Protein AF-0000000085054705 (afdb_homodimer)

Sequence (188 aa):
MIPGGLKPSQPADAAAVTALNAVRHDPKLAHIPGNLEAITYTTQVVAGTNFFIKARTPNGYIHLRIHRALNGMDYSLHSIQEGKTLDDKITYFSMIPGGLKPSQPADAAAVTALNAVRHDPKLAHIPGNLEAITYTTQVVAGTNFFIKARTPNGYIHLRIHRALNGMDYSLHSIQEGKTLDDKITYFS

Organism: Heterostelium pallidum (strain ATCC 26659 / Pp 5 / PN500) (NCBI:txid670386)

Foldseek 3Di:
DQQPPWDDKDFDDPVNVVVCVVCVPPPVCVVPDDDDDGGIDTDGDFAFDWDWDWDADPVAIKTWTWTQGPVRPDIDTDDMGPDDHPPDDDDDDD/DPQPPWDDKDFDDPVNVVVCVVCVPPPVCVVPDDDDDGGIDTDGDFAFDWDWDWDADPVAIKTWTWTAGPVRPDIDTDDMGPDDHPPDDDDDDD

Radius of gyration: 17.7 Å; Cα contacts (8 Å, |Δi|>4): 400; chains: 2; bounding box: 31×47×35 Å

Structure (mmCIF, N/CA/C/O backbone):
data_AF-0000000085054705-model_v1
#
loop_
_entity.id
_entity.type
_entity.pdbx_description
1 polymer 'Cystatin A2'
#
loop_
_atom_site.group_PDB
_atom_site.id
_atom_site.type_symbol
_atom_site.label_atom_id
_atom_site.label_alt_id
_atom_site.label_comp_id
_atom_site.label_asym_id
_atom_site.label_entity_id
_atom_site.label_seq_id
_atom_site.pdbx_PDB_ins_code
_atom_site.Cartn_x
_atom_site.Cartn_y
_atom_site.Cartn_z
_atom_site.occupancy
_atom_site.B_iso_or_equiv
_atom_site.auth_seq_id
_atom_site.auth_comp_id
_atom_site.auth_asym_id
_atom_site.auth_atom_id
_atom_site.pdbx_PDB_model_num
ATOM 1 N N . MET A 1 1 ? -3.814 -3.119 16.547 1 28.05 1 MET A N 1
ATOM 2 C CA . MET A 1 1 ? -3.584 -4.344 15.781 1 28.05 1 MET A CA 1
ATOM 3 C C . MET A 1 1 ? -3.002 -4.023 14.414 1 28.05 1 MET A C 1
ATOM 5 O O . MET A 1 1 ? -3.473 -3.113 13.727 1 28.05 1 MET A O 1
ATOM 9 N N . ILE A 1 2 ? -1.889 -3.941 14.203 1 38.34 2 ILE A N 1
ATOM 10 C CA . ILE A 1 2 ? -1.286 -3.668 12.906 1 38.34 2 ILE A CA 1
ATOM 11 C C . ILE A 1 2 ? -2.029 -4.441 11.82 1 38.34 2 ILE A C 1
ATOM 13 O O . ILE A 1 2 ? -2.238 -5.652 11.945 1 38.34 2 ILE A O 1
ATOM 17 N N . PRO A 1 3 ? -3.07 -3.908 11.211 1 46.06 3 PRO A N 1
ATOM 18 C CA . PRO A 1 3 ? -3.887 -4.664 10.258 1 46.06 3 PRO A CA 1
ATOM 19 C C . PRO A 1 3 ? -3.176 -5.906 9.727 1 46.06 3 PRO A C 1
ATOM 21 O O . PRO A 1 3 ? -3.82 -6.805 9.18 1 46.06 3 PRO A O 1
ATOM 24 N N . GLY A 1 4 ? -1.926 -5.93 9.414 1 51.16 4 GLY A N 1
ATOM 25 C CA . GLY A 1 4 ? -1.429 -6.848 8.398 1 51.16 4 GLY A CA 1
ATOM 26 C C . GLY A 1 4 ? -1.461 -8.297 8.844 1 51.16 4 GLY A C 1
ATOM 27 O O . GLY A 1 4 ? -0.623 -9.102 8.422 1 51.16 4 GLY A O 1
ATOM 28 N N . GLY A 1 5 ? -2.162 -8.609 9.758 1 64.94 5 GLY A N 1
ATOM 29 C CA . GLY A 1 5 ? -1.909 -10.016 10.008 1 64.94 5 GLY A CA 1
ATOM 30 C C . GLY A 1 5 ? -2.242 -10.906 8.82 1 64.94 5 GLY A C 1
ATOM 31 O O . GLY A 1 5 ? -3.361 -10.867 8.305 1 64.94 5 GLY A O 1
ATOM 32 N N . LEU A 1 6 ? -1.236 -11.281 8.008 1 81.5 6 LEU A N 1
ATOM 33 C CA . LEU A 1 6 ? -1.437 -12.203 6.895 1 81.5 6 LEU A CA 1
ATOM 34 C C . LEU A 1 6 ? -1.762 -13.602 7.402 1 81.5 6 LEU A C 1
ATOM 36 O O . LEU A 1 6 ? -1.211 -14.039 8.414 1 81.5 6 LEU A O 1
ATOM 40 N N . LYS A 1 7 ? -2.85 -14.141 6.898 1 84.19 7 LYS A N 1
ATOM 41 C CA . LYS A 1 7 ? -3.115 -15.562 7.117 1 84.19 7 LYS A CA 1
ATOM 42 C C . LYS A 1 7 ? -1.984 -16.422 6.562 1 84.19 7 LYS A C 1
ATOM 44 O O . LYS A 1 7 ? -1.175 -15.953 5.762 1 84.19 7 LYS A O 1
ATOM 49 N N . PRO A 1 8 ? -1.943 -17.719 7.113 1 91.12 8 PRO A N 1
ATOM 50 C CA . PRO A 1 8 ? -0.954 -18.625 6.531 1 91.12 8 PRO A CA 1
ATOM 51 C C . PRO A 1 8 ? -1.128 -18.812 5.027 1 91.12 8 PRO A C 1
ATOM 53 O O . PRO A 1 8 ? -2.256 -18.812 4.527 1 91.12 8 PRO A O 1
ATOM 56 N N . SER A 1 9 ? 0.007 -19.078 4.414 1 96.88 9 SER A N 1
ATOM 57 C CA . SER A 1 9 ? -0.036 -19.25 2.967 1 96.88 9 SER A CA 1
ATOM 58 C C . SER A 1 9 ? -0.632 -20.609 2.598 1 96.88 9 SER A C 1
ATOM 60 O O . SER A 1 9 ? -0.566 -21.562 3.383 1 96.88 9 SER A O 1
ATOM 62 N N . GLN A 1 10 ? -1.183 -20.641 1.469 1 97.81 10 GLN A N 1
ATOM 63 C CA . GLN A 1 10 ? -1.721 -21.859 0.858 1 97.81 10 GLN A CA 1
ATOM 64 C C . GLN A 1 10 ? -1.234 -22 -0.581 1 97.81 10 GLN A C 1
ATOM 66 O O . GLN A 1 10 ? -0.727 -21.047 -1.175 1 97.81 10 GLN A O 1
ATOM 71 N N . PRO A 1 11 ? -1.362 -23.188 -1.113 1 98.44 11 PRO A N 1
ATOM 72 C CA . PRO A 1 11 ? -0.981 -23.359 -2.518 1 98.44 11 PRO A CA 1
ATOM 73 C C . PRO A 1 11 ? -1.758 -22.438 -3.453 1 98.44 11 PRO A C 1
ATOM 75 O O . PRO A 1 11 ? -2.949 -22.188 -3.24 1 98.44 11 PRO A O 1
ATOM 78 N N . ALA A 1 12 ? -1.073 -22 -4.477 1 98.5 12 ALA A N 1
ATOM 79 C CA . ALA A 1 12 ? -1.711 -21.094 -5.438 1 98.5 12 ALA A CA 1
ATOM 80 C C . ALA A 1 12 ? -2.918 -21.766 -6.094 1 98.5 12 ALA A C 1
ATOM 82 O O . ALA A 1 12 ? -2.869 -22.953 -6.438 1 98.5 12 ALA A O 1
ATOM 83 N N . ASP A 1 13 ? -3.963 -20.938 -6.188 1 98.44 13 ASP A N 1
ATOM 84 C CA . ASP A 1 13 ? -5.16 -21.359 -6.91 1 98.44 13 ASP A CA 1
ATOM 85 C C . ASP A 1 13 ? -5.422 -20.469 -8.117 1 98.44 13 ASP A C 1
ATOM 87 O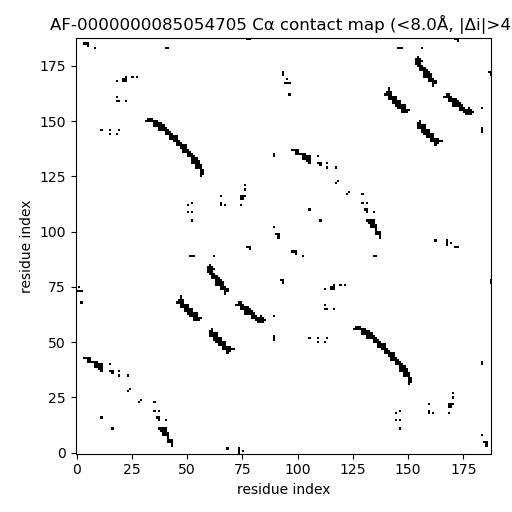 O . ASP A 1 13 ? -4.566 -19.656 -8.492 1 98.44 13 ASP A O 1
ATOM 91 N N . ALA A 1 14 ? -6.57 -20.609 -8.727 1 98.06 14 ALA A N 1
ATOM 92 C CA . ALA A 1 14 ? -6.891 -19.859 -9.945 1 98.06 14 ALA A CA 1
ATOM 93 C C . ALA A 1 14 ? -6.883 -18.359 -9.68 1 98.06 14 ALA A C 1
ATOM 95 O O . ALA A 1 14 ? -6.508 -17.562 -10.547 1 98.06 14 ALA A O 1
ATOM 96 N N . ALA A 1 15 ? -7.27 -17.969 -8.508 1 97.19 15 ALA A N 1
ATOM 97 C CA . ALA A 1 15 ? -7.312 -16.547 -8.164 1 97.19 15 ALA A CA 1
ATOM 98 C C . ALA A 1 15 ? -5.906 -15.961 -8.102 1 97.19 15 ALA A C 1
ATOM 100 O O . ALA A 1 15 ? -5.656 -14.883 -8.641 1 97.19 15 ALA A O 1
ATOM 101 N N . ALA A 1 16 ? -5.016 -16.656 -7.449 1 98.06 16 ALA A N 1
ATOM 102 C CA . ALA A 1 16 ? -3.627 -16.219 -7.363 1 98.06 16 ALA A CA 1
ATOM 103 C C . ALA A 1 16 ? -2.984 -16.156 -8.75 1 98.06 16 ALA A C 1
ATOM 105 O O . ALA A 1 16 ? -2.244 -15.211 -9.055 1 98.06 16 ALA A O 1
ATOM 106 N N . VAL A 1 17 ? -3.291 -17.125 -9.508 1 98.25 17 VAL A N 1
ATOM 107 C CA . VAL A 1 17 ? -2.736 -17.172 -10.859 1 98.25 17 VAL A CA 1
ATOM 108 C C . VAL A 1 17 ? -3.273 -16.016 -11.688 1 98.25 17 VAL A C 1
ATOM 110 O O . VAL A 1 17 ? -2.521 -15.359 -12.414 1 98.25 17 VAL A O 1
ATOM 113 N N . THR A 1 18 ? -4.559 -15.75 -11.578 1 98.06 18 THR A N 1
ATOM 114 C CA . THR A 1 18 ? -5.164 -14.625 -12.273 1 98.06 18 THR A CA 1
ATOM 115 C C . THR A 1 18 ? -4.52 -13.312 -11.844 1 98.06 18 THR A C 1
ATOM 117 O O . THR A 1 18 ? -4.211 -12.461 -12.68 1 98.06 18 THR A O 1
ATOM 120 N N . ALA A 1 19 ? -4.293 -13.148 -10.539 1 98.19 19 ALA A N 1
ATOM 121 C CA . ALA A 1 19 ? -3.672 -11.938 -10.016 1 98.19 19 ALA A CA 1
ATOM 122 C C . ALA A 1 19 ? -2.26 -11.766 -10.57 1 98.19 19 ALA A C 1
ATOM 124 O O . ALA A 1 19 ? -1.892 -10.672 -11.023 1 98.19 19 ALA A O 1
ATOM 125 N N . LEU A 1 20 ? -1.507 -12.797 -10.539 1 98.25 20 LEU A N 1
ATOM 126 C CA . LEU A 1 20 ? -0.144 -12.75 -11.062 1 98.25 20 LEU A CA 1
ATOM 127 C C . LEU A 1 20 ? -0.137 -12.391 -12.539 1 98.25 20 LEU A C 1
ATOM 129 O O . LEU A 1 20 ? 0.627 -11.523 -12.969 1 98.25 20 LEU A O 1
ATOM 133 N N . ASN A 1 21 ? -1.047 -13 -13.297 1 97.31 21 ASN A N 1
ATOM 134 C CA . ASN A 1 21 ? -1.099 -12.758 -14.734 1 97.31 21 ASN A CA 1
ATOM 135 C C . ASN A 1 21 ? -1.527 -11.32 -15.047 1 97.31 21 ASN A C 1
ATOM 137 O O . ASN A 1 21 ? -1.078 -10.734 -16.031 1 97.31 21 ASN A O 1
ATOM 141 N N . ALA A 1 22 ? -2.336 -10.781 -14.219 1 97.12 22 ALA A N 1
ATOM 142 C CA . ALA A 1 22 ? -2.854 -9.43 -14.43 1 97.12 22 ALA A CA 1
ATOM 143 C C . ALA A 1 22 ? -1.732 -8.398 -14.383 1 97.12 22 ALA A C 1
ATOM 145 O O . ALA A 1 22 ? -1.84 -7.324 -14.977 1 97.12 22 ALA A O 1
ATOM 146 N N . VAL A 1 23 ? -0.613 -8.734 -13.727 1 96.94 23 VAL A N 1
ATOM 147 C CA . VAL A 1 23 ? 0.425 -7.727 -13.547 1 96.94 23 VAL A CA 1
ATOM 148 C C . VAL A 1 23 ? 1.687 -8.141 -14.297 1 96.94 23 VAL A C 1
ATOM 150 O O . VAL A 1 23 ? 2.74 -7.516 -14.148 1 96.94 23 VAL A O 1
ATOM 153 N N . ARG A 1 24 ? 1.633 -9.18 -15.086 1 95.06 24 ARG A N 1
ATOM 154 C CA . ARG A 1 24 ? 2.818 -9.789 -15.68 1 95.06 24 ARG A CA 1
ATOM 155 C C . ARG A 1 24 ? 3.568 -8.797 -16.547 1 95.06 24 ARG A C 1
ATOM 157 O O . ARG A 1 24 ? 4.785 -8.906 -16.734 1 95.06 24 ARG A O 1
ATOM 164 N N . HIS A 1 25 ? 2.828 -7.77 -17.031 1 94.94 25 HIS A N 1
ATOM 165 C CA . HIS A 1 25 ? 3.457 -6.809 -17.922 1 94.94 25 HIS A CA 1
ATOM 166 C C . HIS A 1 25 ? 3.807 -5.52 -17.188 1 94.94 25 HIS A C 1
ATOM 168 O O . HIS A 1 25 ? 4.18 -4.523 -17.828 1 94.94 25 HIS A O 1
ATOM 174 N N . ASP A 1 26 ? 3.66 -5.516 -15.93 1 94.69 26 ASP A N 1
ATOM 175 C CA . ASP A 1 26 ? 4.047 -4.34 -15.148 1 94.69 26 ASP A CA 1
ATOM 176 C C . ASP A 1 26 ? 5.52 -4 -15.359 1 94.69 26 ASP A C 1
ATOM 178 O O . ASP A 1 26 ? 6.379 -4.879 -15.297 1 94.69 26 ASP A O 1
ATOM 182 N N . PRO A 1 27 ? 5.75 -2.734 -15.594 1 94 27 PRO A N 1
ATOM 183 C CA . PRO A 1 27 ? 7.141 -2.336 -15.828 1 94 27 PRO A CA 1
ATOM 184 C C . PRO A 1 27 ? 8.07 -2.732 -14.68 1 94 27 PRO A C 1
ATOM 186 O O . PRO A 1 27 ? 9.266 -2.949 -14.891 1 94 27 PRO A O 1
ATOM 189 N N . LYS A 1 28 ? 7.641 -2.945 -13.484 1 92.19 28 LYS A N 1
ATOM 190 C CA . LYS A 1 28 ? 8.453 -3.334 -12.328 1 92.19 28 LYS A CA 1
ATOM 191 C C . LYS A 1 28 ? 8.992 -4.75 -12.492 1 92.19 28 LYS A C 1
ATOM 193 O O . LYS A 1 28 ? 9.969 -5.129 -11.844 1 92.19 28 LYS A O 1
ATOM 198 N N . LEU A 1 29 ? 8.359 -5.48 -13.344 1 95 29 LEU A N 1
ATOM 199 C CA . LEU A 1 29 ? 8.742 -6.875 -13.539 1 95 29 LEU A CA 1
ATOM 200 C C . LEU A 1 29 ? 9.602 -7.035 -14.789 1 95 29 LEU A C 1
ATOM 202 O O . LEU A 1 29 ? 10.07 -8.133 -15.086 1 95 29 LEU A O 1
ATOM 206 N N . ALA A 1 30 ? 9.852 -5.965 -15.477 1 92.75 30 ALA A N 1
ATOM 207 C CA . ALA A 1 30 ? 10.484 -6.012 -16.797 1 92.75 30 ALA A CA 1
ATOM 208 C C . ALA A 1 30 ? 11.875 -6.637 -16.719 1 92.75 30 ALA A C 1
ATOM 210 O O . ALA A 1 30 ? 12.336 -7.27 -17.672 1 92.75 30 ALA A O 1
ATOM 211 N N . HIS A 1 31 ? 12.461 -6.508 -15.594 1 93.81 31 HIS A N 1
ATOM 212 C CA . HIS A 1 31 ? 13.836 -6.977 -15.484 1 93.81 31 HIS A CA 1
ATOM 213 C C . HIS A 1 31 ? 13.891 -8.422 -15 1 93.81 31 HIS A C 1
ATOM 215 O O . HIS A 1 31 ? 14.953 -9.039 -15 1 93.81 31 HIS A O 1
ATOM 221 N N . ILE A 1 32 ? 12.844 -9.016 -14.578 1 92.5 32 ILE A N 1
ATOM 222 C CA . ILE A 1 32 ? 12.781 -10.414 -14.164 1 92.5 32 ILE A CA 1
ATOM 223 C C . ILE A 1 32 ? 12.539 -11.297 -15.391 1 92.5 32 ILE A C 1
ATOM 225 O O . ILE A 1 32 ? 11.484 -11.211 -16.031 1 92.5 32 ILE A O 1
ATOM 229 N N . PRO A 1 33 ? 13.523 -12.062 -15.648 1 86.94 33 PRO A N 1
ATOM 230 C CA . PRO A 1 33 ? 13.422 -12.859 -16.875 1 86.94 33 PRO A CA 1
ATOM 231 C C . PRO A 1 33 ? 12.422 -14.008 -16.75 1 86.94 33 PRO A C 1
ATOM 233 O O . PRO A 1 33 ? 12.211 -14.523 -15.648 1 86.94 33 PRO A O 1
ATOM 236 N N . GLY A 1 34 ? 11.953 -14.414 -17.969 1 85.31 34 GLY A N 1
ATOM 237 C CA . GLY A 1 34 ? 11.148 -15.625 -18.047 1 85.31 34 GLY A CA 1
ATOM 238 C C . GLY A 1 34 ? 9.75 -15.445 -17.5 1 85.31 34 GLY A C 1
ATOM 239 O O . GLY A 1 34 ? 9.32 -14.328 -17.219 1 85.31 34 GLY A O 1
ATOM 240 N N . ASN A 1 35 ? 9.086 -16.609 -17.391 1 90.88 35 ASN A N 1
ATOM 241 C CA . ASN A 1 35 ? 7.715 -16.641 -16.891 1 90.88 35 ASN A CA 1
ATOM 242 C C . ASN A 1 35 ? 7.672 -16.859 -15.391 1 90.88 35 ASN A C 1
ATOM 244 O O . ASN A 1 35 ? 8.461 -17.641 -14.852 1 90.88 35 ASN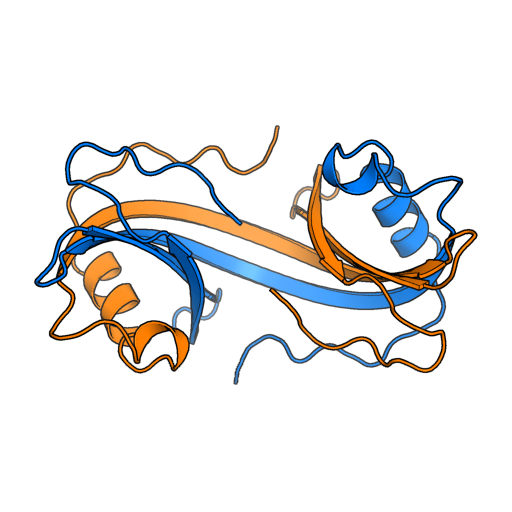 A O 1
ATOM 248 N N . LEU A 1 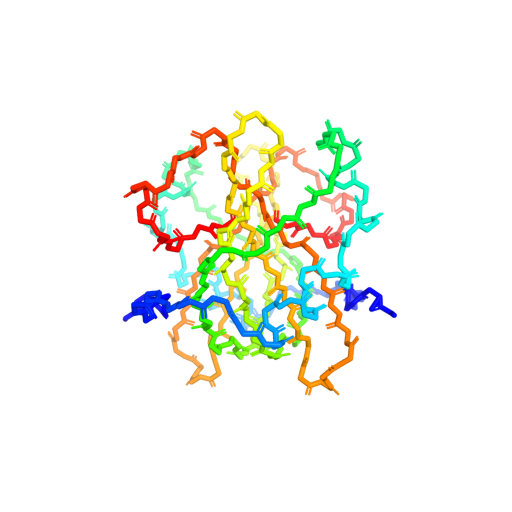36 ? 6.816 -16.188 -14.773 1 97.25 36 LEU A N 1
ATOM 249 C CA . LEU A 1 36 ? 6.574 -16.359 -13.344 1 97.25 36 LEU A CA 1
ATOM 250 C C . LEU A 1 36 ? 5.5 -17.406 -13.094 1 97.25 36 LEU A C 1
ATOM 252 O O . LEU A 1 36 ? 4.508 -17.484 -13.82 1 97.25 36 LEU A O 1
ATOM 256 N N . GLU A 1 37 ? 5.773 -18.219 -12.117 1 98.19 37 GLU A N 1
ATOM 257 C CA . GLU A 1 37 ? 4.801 -19.219 -11.688 1 98.19 37 GLU A CA 1
ATOM 258 C C . GLU A 1 37 ? 4.387 -19 -10.242 1 98.19 37 GLU A C 1
ATOM 260 O O . GLU A 1 37 ? 5.234 -18.984 -9.344 1 98.19 37 GLU A O 1
ATOM 265 N N . ALA A 1 38 ? 3.131 -18.891 -10 1 98.62 38 ALA A N 1
ATOM 266 C CA . ALA A 1 38 ? 2.627 -18.75 -8.641 1 98.62 38 ALA A CA 1
ATOM 267 C C . ALA A 1 38 ? 2.752 -20.062 -7.871 1 98.62 38 ALA A C 1
ATOM 269 O O . ALA A 1 38 ? 2.27 -21.109 -8.328 1 98.62 38 ALA A O 1
ATOM 270 N N . ILE A 1 39 ? 3.357 -20.031 -6.695 1 98.75 39 ILE A N 1
ATOM 271 C CA . ILE A 1 39 ? 3.594 -21.25 -5.922 1 98.75 39 ILE A CA 1
ATOM 272 C C . ILE A 1 39 ? 2.674 -21.266 -4.703 1 98.75 39 ILE A C 1
ATOM 274 O O . ILE A 1 39 ? 1.886 -22.203 -4.527 1 98.75 39 ILE A O 1
ATOM 278 N N . THR A 1 40 ? 2.766 -20.297 -3.814 1 98.75 40 THR A N 1
ATOM 279 C CA . THR A 1 40 ? 1.901 -20.109 -2.654 1 98.75 40 THR A CA 1
ATOM 280 C C . THR A 1 40 ? 1.441 -18.656 -2.549 1 98.75 40 THR A C 1
ATOM 282 O O . THR A 1 40 ? 1.979 -17.781 -3.227 1 98.75 40 THR A O 1
ATOM 285 N N . TYR A 1 41 ? 0.396 -18.5 -1.8 1 98.56 41 TYR A N 1
ATOM 286 C CA . TYR A 1 41 ? -0.08 -17.125 -1.621 1 98.56 41 TYR A CA 1
ATOM 287 C C . TYR A 1 41 ? -0.928 -17 -0.361 1 98.56 41 TYR A C 1
ATOM 289 O O . TYR A 1 41 ? -1.333 -18.016 0.223 1 98.56 41 TYR A O 1
ATOM 297 N N . THR A 1 42 ? -1.139 -15.836 0.061 1 97.5 42 THR A N 1
ATOM 298 C CA . THR A 1 42 ? -2.133 -15.438 1.052 1 97.5 42 THR A CA 1
ATOM 299 C C . THR A 1 42 ? -2.746 -14.086 0.694 1 97.5 42 THR A C 1
ATOM 301 O O . THR A 1 42 ? -2.25 -13.391 -0.193 1 97.5 42 THR A O 1
ATOM 304 N N . THR A 1 43 ? -3.887 -13.812 1.231 1 95.56 43 THR A N 1
ATOM 305 C CA . THR A 1 43 ? -4.559 -12.562 0.91 1 95.56 43 THR A CA 1
ATOM 306 C C . THR A 1 43 ? -4.844 -11.758 2.178 1 95.56 43 THR A C 1
ATOM 308 O O . THR A 1 43 ? -4.863 -12.312 3.277 1 95.56 43 THR A O 1
ATOM 311 N N . GLN A 1 44 ? -4.969 -10.492 1.996 1 91.88 44 GLN A N 1
ATOM 312 C CA . GLN A 1 44 ? -5.398 -9.57 3.047 1 91.88 44 GLN A CA 1
ATOM 313 C C . GLN A 1 44 ? -6.402 -8.555 2.512 1 91.88 44 GLN A C 1
ATOM 315 O O . GLN A 1 44 ? -6.133 -7.863 1.53 1 91.88 44 GLN A O 1
ATOM 320 N N . VAL A 1 45 ? -7.559 -8.578 3.223 1 90.06 45 VAL A N 1
ATOM 321 C CA . VAL A 1 45 ? -8.539 -7.543 2.893 1 90.06 45 VAL A CA 1
ATOM 322 C C . VAL A 1 45 ? -8.039 -6.184 3.369 1 90.06 45 VAL A C 1
ATOM 324 O O . VAL A 1 45 ? -7.637 -6.031 4.523 1 90.06 45 VAL A O 1
ATOM 327 N N . VAL A 1 46 ? -7.918 -5.301 2.334 1 87.94 46 VAL A N 1
ATOM 328 C CA . VAL A 1 46 ? -7.527 -3.936 2.67 1 87.94 46 VAL A CA 1
ATOM 329 C C . VAL A 1 46 ? -8.68 -2.98 2.371 1 87.94 46 VAL A C 1
ATOM 331 O O . VAL A 1 46 ? -9.25 -3.008 1.278 1 87.94 46 VAL A O 1
ATOM 334 N N . ALA A 1 47 ? -9.133 -2.232 3.359 1 91.12 47 ALA A N 1
ATOM 335 C CA . ALA A 1 47 ? -10.188 -1.232 3.219 1 91.12 47 ALA A CA 1
ATOM 336 C C . ALA A 1 47 ? -9.93 -0.029 4.121 1 91.12 47 ALA A C 1
ATOM 338 O O . ALA A 1 47 ? -9.578 -0.188 5.289 1 91.12 47 ALA A O 1
ATOM 339 N N . GLY A 1 48 ? -10.078 1.184 3.518 1 93.69 48 GLY A N 1
ATOM 340 C CA . GLY A 1 48 ? -9.859 2.406 4.273 1 93.69 48 GLY A CA 1
ATOM 341 C C . GLY A 1 48 ? -9.562 3.607 3.395 1 93.69 48 GLY A C 1
ATOM 342 O O . GLY A 1 48 ? -10.148 3.748 2.314 1 93.69 48 GLY A O 1
ATOM 343 N N . THR A 1 49 ? -8.812 4.516 3.953 1 93.69 49 THR A N 1
ATOM 344 C CA . THR A 1 49 ? -8.477 5.754 3.262 1 93.69 49 THR A CA 1
ATOM 345 C C . THR A 1 49 ? -6.996 6.082 3.424 1 93.69 49 THR A C 1
ATOM 347 O O . THR A 1 49 ? -6.457 6.023 4.531 1 93.69 49 THR A O 1
ATOM 350 N N . ASN A 1 50 ? -6.375 6.348 2.279 1 94.69 50 ASN A N 1
ATOM 351 C CA . ASN A 1 50 ? -5.031 6.914 2.322 1 94.69 50 ASN A CA 1
ATOM 352 C C . ASN A 1 50 ? -5.066 8.438 2.432 1 94.69 50 ASN A C 1
ATOM 354 O O . ASN A 1 50 ? -5.781 9.102 1.683 1 94.69 50 ASN A O 1
ATOM 358 N N . PHE A 1 51 ? -4.316 8.969 3.357 1 96.69 51 PHE A N 1
ATOM 359 C CA . PHE A 1 51 ? -4.004 10.391 3.434 1 96.69 51 PHE A CA 1
ATOM 360 C C . PHE A 1 51 ? -2.621 10.672 2.857 1 96.69 51 PHE A C 1
ATOM 362 O O . PHE A 1 51 ? -1.621 10.133 3.336 1 96.69 51 PHE A O 1
ATOM 369 N N . PHE A 1 52 ? -2.613 11.461 1.851 1 97.75 52 PHE A N 1
ATOM 370 C CA . PHE A 1 52 ? -1.357 12.031 1.378 1 97.75 52 PHE A CA 1
ATOM 371 C C . PHE A 1 52 ? -1.169 13.445 1.917 1 97.75 52 PHE A C 1
ATOM 373 O O . PHE A 1 52 ? -1.873 14.367 1.507 1 97.75 52 PHE A O 1
ATOM 380 N N . ILE A 1 53 ? -0.179 13.547 2.758 1 98.5 53 ILE A N 1
ATOM 381 C CA . ILE A 1 53 ? -0.029 14.797 3.492 1 98.5 53 ILE A CA 1
ATOM 382 C C . ILE A 1 53 ? 1.328 15.422 3.174 1 98.5 53 ILE A C 1
ATOM 384 O O . ILE A 1 53 ? 2.355 14.742 3.215 1 98.5 53 ILE A O 1
ATOM 388 N N . LYS A 1 54 ? 1.276 16.641 2.797 1 98.69 54 LYS A N 1
ATOM 389 C CA . LYS A 1 54 ? 2.492 17.438 2.846 1 98.69 54 LYS A CA 1
ATOM 390 C C . LYS A 1 54 ? 2.711 18.031 4.238 1 98.69 54 LYS A C 1
ATOM 392 O O . LYS A 1 54 ? 1.884 18.797 4.734 1 98.69 54 LYS A O 1
ATOM 397 N N . ALA A 1 55 ? 3.785 17.641 4.82 1 98.69 55 ALA A N 1
ATOM 398 C CA . ALA A 1 55 ? 4.109 18.109 6.164 1 98.69 55 ALA A CA 1
ATOM 399 C C . ALA A 1 55 ? 5.379 18.953 6.156 1 98.69 55 ALA A C 1
ATOM 401 O O . ALA A 1 55 ? 6.324 18.656 5.422 1 98.69 55 ALA A O 1
ATOM 402 N N . ARG A 1 56 ? 5.418 19.891 6.988 1 98.06 56 ARG A N 1
ATOM 403 C CA . ARG A 1 56 ? 6.59 20.75 7.172 1 98.06 56 ARG A CA 1
ATOM 404 C C . ARG A 1 56 ? 7.492 20.203 8.273 1 98.06 56 ARG A C 1
ATOM 406 O O . ARG A 1 56 ? 7.012 19.781 9.328 1 98.06 56 ARG A O 1
ATOM 413 N N . THR A 1 57 ? 8.781 20.156 8.008 1 96.5 57 THR A N 1
ATOM 414 C CA . THR A 1 57 ? 9.82 19.859 8.984 1 96.5 57 THR A CA 1
ATOM 415 C C . THR A 1 57 ? 10.703 21.078 9.219 1 96.5 57 THR A C 1
ATOM 417 O O . THR A 1 57 ? 10.602 22.078 8.5 1 96.5 57 THR A O 1
ATOM 420 N N . PRO A 1 58 ? 11.516 21.031 10.281 1 93.75 58 PRO A N 1
ATOM 421 C CA . PRO A 1 58 ? 12.477 22.125 10.461 1 93.75 58 PRO A CA 1
ATOM 422 C C . PRO A 1 58 ? 13.367 22.344 9.25 1 93.75 58 PRO A C 1
ATOM 424 O O . PRO A 1 58 ? 13.82 23.453 9 1 93.75 58 PRO A O 1
ATOM 427 N N . ASN A 1 59 ? 13.555 21.344 8.391 1 92.56 59 ASN A N 1
ATOM 428 C CA . ASN A 1 59 ? 14.516 21.422 7.285 1 92.56 59 ASN A CA 1
ATOM 429 C C . ASN A 1 59 ? 13.805 21.422 5.934 1 92.56 59 ASN A C 1
ATOM 431 O O . ASN A 1 59 ? 14.453 21.312 4.891 1 92.56 59 ASN A O 1
ATOM 435 N N . GLY A 1 60 ? 12.578 21.547 5.941 1 96.31 60 GLY A N 1
ATOM 436 C CA . GLY A 1 60 ? 11.875 21.531 4.668 1 96.31 60 GLY A CA 1
ATOM 437 C C . GLY A 1 60 ? 10.523 20.859 4.746 1 96.31 60 GLY A C 1
ATOM 438 O O . GLY A 1 60 ? 9.734 21.125 5.652 1 96.31 60 GLY A O 1
ATOM 439 N N . TYR A 1 61 ? 10.203 20.078 3.611 1 98 61 TYR A N 1
ATOM 440 C CA . TYR A 1 61 ? 8.906 19.422 3.518 1 98 61 TYR A CA 1
ATOM 441 C C . TYR A 1 61 ? 9.062 17.938 3.186 1 98 61 TYR A C 1
ATOM 443 O O . TYR A 1 61 ? 10.023 17.547 2.529 1 98 61 TYR A O 1
ATOM 451 N N . ILE A 1 62 ? 8.102 17.172 3.633 1 98.19 62 ILE A N 1
ATOM 452 C CA . ILE A 1 62 ? 8.008 15.75 3.299 1 98.19 62 ILE A CA 1
ATOM 453 C C . ILE A 1 62 ? 6.57 15.406 2.904 1 98.19 62 ILE A C 1
ATOM 455 O O . ILE A 1 62 ? 5.633 16.125 3.262 1 98.19 62 ILE A O 1
ATOM 459 N N . HIS A 1 63 ? 6.402 14.391 2.084 1 98.5 63 HIS A N 1
ATOM 460 C CA . HIS A 1 63 ? 5.09 13.805 1.827 1 98.5 63 HIS A CA 1
ATOM 461 C C . HIS A 1 63 ? 4.93 12.469 2.553 1 98.5 63 HIS A C 1
ATOM 463 O O . HIS A 1 63 ? 5.82 11.617 2.496 1 98.5 63 HIS A O 1
ATOM 469 N N . LEU A 1 64 ? 3.777 12.375 3.225 1 98.06 64 LEU A N 1
ATOM 470 C CA . LEU A 1 64 ? 3.449 11.156 3.953 1 98.06 64 LEU A CA 1
ATOM 471 C C . LEU A 1 64 ? 2.232 10.469 3.342 1 98.06 64 LEU A C 1
ATOM 473 O O . LEU A 1 64 ? 1.266 11.133 2.959 1 98.06 64 LEU A O 1
ATOM 477 N N . ARG A 1 65 ? 2.318 9.18 3.258 1 96.19 65 ARG A N 1
ATOM 478 C CA . ARG A 1 65 ? 1.136 8.375 2.971 1 96.19 65 ARG A CA 1
ATOM 479 C C . ARG A 1 65 ? 0.701 7.586 4.203 1 96.19 65 ARG A C 1
ATOM 481 O O . ARG A 1 65 ? 1.4 6.668 4.637 1 96.19 65 ARG A O 1
ATOM 488 N N . ILE A 1 66 ? -0.436 7.965 4.719 1 96.75 66 ILE A N 1
ATOM 489 C CA . ILE A 1 66 ? -0.977 7.387 5.945 1 96.75 66 ILE A CA 1
ATOM 490 C C . ILE A 1 66 ? -2.283 6.656 5.637 1 96.75 66 ILE A C 1
ATOM 492 O O . ILE A 1 66 ? -3.191 7.227 5.027 1 96.75 66 ILE A O 1
ATOM 496 N N . HIS A 1 67 ? -2.338 5.395 6.039 1 94.94 67 HIS A N 1
ATOM 497 C CA . HIS A 1 67 ? -3.549 4.605 5.84 1 94.94 67 HIS A CA 1
ATOM 498 C C . HIS A 1 67 ? -4.41 4.594 7.098 1 94.94 67 HIS A C 1
ATOM 500 O O . HIS A 1 67 ? -3.92 4.289 8.188 1 94.94 67 HIS A O 1
ATOM 506 N N . ARG A 1 68 ? -5.625 4.988 6.934 1 95.56 68 ARG A N 1
ATOM 507 C CA . ARG A 1 68 ? -6.637 4.797 7.965 1 95.56 68 ARG A CA 1
ATOM 508 C C . ARG A 1 68 ? -7.566 3.637 7.613 1 95.56 68 ARG A C 1
ATOM 510 O O . ARG A 1 68 ? -8.258 3.676 6.594 1 95.56 68 ARG A O 1
ATOM 517 N N . ALA A 1 69 ? -7.582 2.615 8.438 1 92.56 69 ALA A N 1
ATOM 518 C CA . ALA A 1 69 ? -8.422 1.45 8.18 1 92.56 69 ALA A CA 1
ATOM 519 C C . ALA A 1 69 ? -9.906 1.824 8.219 1 92.56 69 ALA A C 1
ATOM 521 O O . ALA A 1 69 ? -10.266 2.896 8.711 1 92.56 69 ALA A O 1
ATOM 522 N N . LEU A 1 70 ? -10.719 1.019 7.703 1 89.56 70 LEU A N 1
ATOM 523 C CA . LEU A 1 70 ? -12.148 1.241 7.578 1 89.56 70 LEU A CA 1
ATOM 524 C C . LEU A 1 70 ? -12.789 1.463 8.945 1 89.56 70 LEU A C 1
ATOM 526 O O . LEU A 1 70 ? -13.766 2.213 9.062 1 89.56 70 LEU A O 1
ATOM 530 N N . ASN A 1 71 ? -12.242 0.835 9.961 1 88.88 71 ASN A N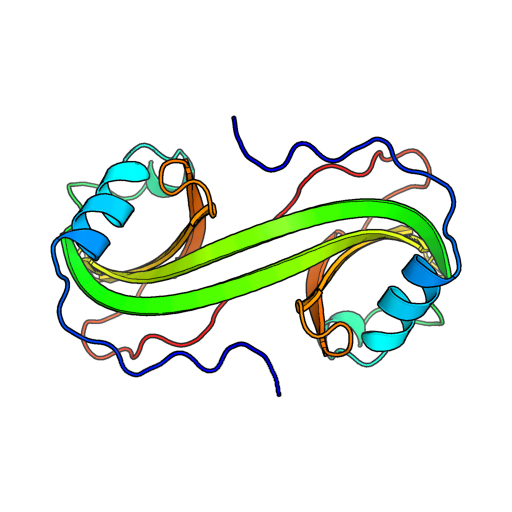 1
ATOM 531 C CA . ASN A 1 71 ? -12.805 0.998 11.297 1 88.88 71 ASN A CA 1
ATOM 532 C C . ASN A 1 71 ? -12.633 2.426 11.805 1 88.88 71 ASN A C 1
ATOM 534 O O . ASN A 1 71 ? -13.211 2.801 12.828 1 88.88 71 ASN A O 1
ATOM 538 N N . GLY A 1 72 ? -11.766 3.225 11.227 1 89.06 72 GLY A N 1
ATOM 539 C CA . GLY A 1 72 ? -11.625 4.648 11.492 1 89.06 72 GLY A CA 1
ATOM 540 C C . GLY A 1 72 ? -10.633 4.957 12.594 1 89.06 72 GLY A C 1
ATOM 541 O O . GLY A 1 72 ? -10.352 6.121 12.875 1 89.06 72 GLY A O 1
ATOM 542 N N . MET A 1 73 ? -9.977 3.939 13.133 1 89.75 73 MET A N 1
ATOM 543 C CA . MET A 1 73 ? -9.18 4.18 14.336 1 89.75 73 MET A CA 1
ATOM 544 C C . MET A 1 73 ? -7.742 3.715 14.133 1 89.75 73 MET A C 1
ATOM 546 O O . MET A 1 73 ? -6.848 4.117 14.883 1 89.75 73 MET A O 1
ATOM 550 N N . ASP A 1 74 ? -7.594 2.893 13.25 1 93.25 74 ASP A N 1
ATOM 551 C CA . ASP A 1 74 ? -6.258 2.346 13.039 1 93.25 74 ASP A CA 1
ATOM 552 C C . ASP A 1 74 ? -5.531 3.09 11.922 1 93.25 74 ASP A C 1
ATOM 554 O O . ASP A 1 74 ? -6.004 3.125 10.781 1 93.25 74 ASP A O 1
ATOM 558 N N . TYR A 1 75 ? -4.465 3.717 12.305 1 95.12 75 TYR A N 1
ATOM 559 C CA . TYR A 1 75 ? -3.627 4.438 11.352 1 95.12 75 TYR A CA 1
ATOM 560 C C . TYR A 1 75 ? -2.252 3.793 11.242 1 95.12 75 TYR A C 1
ATOM 562 O O . TYR A 1 75 ? -1.725 3.262 12.219 1 95.12 75 TYR A O 1
ATOM 570 N N . SER A 1 76 ? -1.737 3.816 10.039 1 93.31 76 SER A N 1
ATOM 571 C CA . SER A 1 76 ? -0.372 3.344 9.828 1 93.31 76 SER A CA 1
ATOM 572 C C . SER A 1 76 ? 0.356 4.195 8.797 1 93.31 76 SER A C 1
ATOM 574 O O . SER A 1 76 ? -0.244 4.633 7.812 1 93.31 76 SER A O 1
ATOM 576 N N . LEU A 1 77 ? 1.612 4.391 9 1 95.81 77 LEU A N 1
ATOM 577 C CA . LEU A 1 77 ? 2.459 5.098 8.039 1 95.81 77 LEU A CA 1
ATOM 578 C C . LEU A 1 77 ? 2.988 4.148 6.977 1 95.81 77 LEU A C 1
ATOM 580 O O . LEU A 1 77 ? 3.773 3.244 7.277 1 95.81 77 LEU A O 1
ATOM 584 N N . HIS A 1 78 ? 2.537 4.367 5.742 1 91.31 78 HIS A N 1
ATOM 585 C CA . HIS A 1 78 ? 2.889 3.463 4.652 1 91.31 78 HIS A CA 1
ATOM 586 C C . HIS A 1 78 ? 4.219 3.855 4.02 1 91.31 78 HIS A C 1
ATOM 588 O O . HIS A 1 78 ? 5.129 3.027 3.912 1 91.31 78 HIS A O 1
ATOM 594 N N . SER A 1 79 ? 4.363 5.074 3.611 1 93.5 79 SER A N 1
ATOM 595 C CA . SER A 1 79 ? 5.578 5.504 2.926 1 93.5 79 SER A CA 1
ATOM 596 C C . SER A 1 79 ? 5.844 6.988 3.152 1 93.5 79 SER A C 1
ATOM 598 O O . SER A 1 79 ? 4.965 7.719 3.619 1 93.5 79 SER A O 1
ATOM 600 N N . ILE A 1 80 ? 7.113 7.379 2.871 1 96.44 80 ILE A N 1
ATOM 601 C CA . ILE A 1 80 ? 7.57 8.75 3.072 1 96.44 80 ILE A CA 1
ATOM 602 C C . ILE A 1 80 ? 8.359 9.211 1.854 1 96.44 80 ILE A C 1
ATOM 604 O O . ILE A 1 80 ? 9.195 8.477 1.329 1 96.44 80 ILE A O 1
ATOM 608 N N . GLN A 1 81 ? 8.117 10.383 1.431 1 96.75 81 GLN A N 1
ATOM 609 C CA . GLN A 1 81 ? 8.992 11.102 0.512 1 96.75 81 GLN A CA 1
ATOM 610 C C . GLN A 1 81 ? 9.641 12.297 1.194 1 96.75 81 GLN A C 1
ATOM 612 O O . GLN A 1 81 ? 8.961 13.258 1.565 1 96.75 81 GLN A O 1
ATOM 617 N N . GLU A 1 82 ? 10.945 12.297 1.193 1 96.69 82 GLU A N 1
ATOM 618 C CA . GLU A 1 82 ? 11.695 13.398 1.802 1 96.69 82 GLU A CA 1
ATOM 619 C C . GLU A 1 82 ? 12.25 14.336 0.74 1 96.69 82 GLU A C 1
ATOM 621 O O . GLU A 1 82 ? 12.164 14.055 -0.457 1 96.69 82 GLU A O 1
ATOM 626 N N . GLY A 1 83 ? 12.727 15.391 1.215 1 96.44 83 GLY A N 1
ATOM 627 C CA . GLY A 1 83 ? 13.375 16.328 0.32 1 96.44 83 GLY A C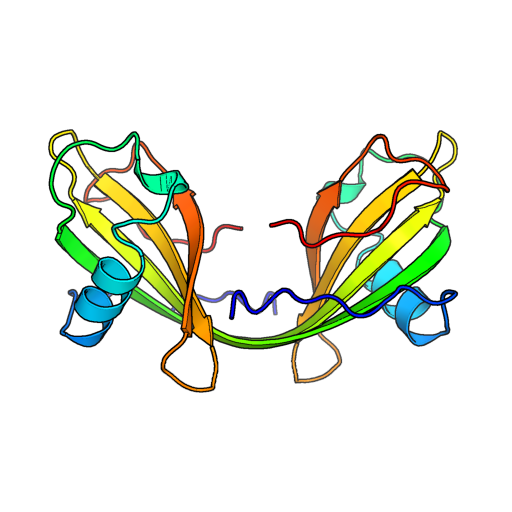A 1
ATOM 628 C C . GLY A 1 83 ? 12.406 17.078 -0.572 1 96.44 83 GLY A C 1
ATOM 629 O O . GLY A 1 83 ? 12.75 17.469 -1.688 1 96.44 83 GLY A O 1
ATOM 630 N N . LYS A 1 84 ? 11.242 17.266 -0.159 1 97.56 84 LYS A N 1
ATOM 631 C CA . LYS A 1 84 ? 10.234 18 -0.923 1 97.56 84 LYS A CA 1
ATOM 632 C C . LYS A 1 84 ? 10.266 19.484 -0.601 1 97.56 84 LYS A C 1
ATOM 634 O O . LYS A 1 84 ? 10.938 19.906 0.341 1 97.56 84 LYS A O 1
ATOM 639 N N . THR A 1 85 ? 9.578 20.234 -1.437 1 97.75 85 THR A N 1
ATOM 640 C CA . THR A 1 85 ? 9.367 21.656 -1.211 1 97.75 85 THR A CA 1
ATOM 641 C C . THR A 1 85 ? 7.879 21.969 -1.122 1 97.75 85 THR A C 1
ATOM 643 O O . THR A 1 85 ? 7.039 21.125 -1.407 1 97.75 85 THR A O 1
ATOM 646 N N . LEU A 1 86 ? 7.566 23.219 -0.745 1 96.56 86 LEU A N 1
ATOM 647 C CA . LEU A 1 86 ? 6.176 23.656 -0.662 1 96.56 86 LEU A CA 1
ATOM 648 C C . LEU A 1 86 ? 5.488 23.547 -2.018 1 96.56 86 LEU A C 1
ATOM 650 O O . LEU A 1 86 ? 4.305 23.203 -2.09 1 96.56 86 LEU A O 1
ATOM 654 N N . ASP A 1 87 ? 6.246 23.75 -3.162 1 97 87 ASP A N 1
ATOM 655 C CA . ASP A 1 87 ? 5.66 23.812 -4.5 1 97 87 ASP A CA 1
ATOM 656 C C . ASP A 1 87 ? 5.551 22.438 -5.125 1 97 87 ASP A C 1
ATOM 658 O O . ASP A 1 87 ? 4.883 22.25 -6.145 1 97 87 ASP A O 1
ATOM 662 N N . ASP A 1 88 ? 6.277 21.531 -4.492 1 97.19 88 ASP A N 1
ATOM 663 C CA . ASP A 1 88 ? 6.16 20.172 -5.02 1 97.19 88 ASP A CA 1
ATOM 664 C C . ASP A 1 88 ? 4.738 19.656 -4.859 1 97.19 88 ASP A C 1
ATOM 666 O O . ASP A 1 88 ? 4.219 19.578 -3.742 1 97.19 88 ASP A O 1
ATOM 670 N N . LYS A 1 89 ? 4.105 19.312 -5.949 1 95.31 89 LYS A N 1
ATOM 671 C CA . LYS A 1 89 ? 2.76 18.75 -5.898 1 95.31 89 LYS A CA 1
ATOM 672 C C . LYS A 1 89 ? 2.771 17.359 -5.289 1 95.31 89 LYS A C 1
ATOM 674 O O . LYS A 1 89 ? 3.715 16.578 -5.5 1 95.31 89 LYS A O 1
ATOM 679 N N . ILE A 1 90 ? 1.695 17.047 -4.547 1 95.75 90 ILE A N 1
ATOM 680 C CA . ILE A 1 90 ? 1.512 15.688 -4.059 1 95.75 90 ILE A CA 1
ATOM 681 C C . ILE A 1 90 ? 1.008 14.797 -5.191 1 95.75 90 ILE A C 1
ATOM 683 O O . ILE A 1 90 ? -0.016 15.086 -5.812 1 95.75 90 ILE A O 1
ATOM 687 N N . THR A 1 91 ? 1.737 13.781 -5.555 1 92.5 91 THR A N 1
ATOM 688 C CA . THR A 1 91 ? 1.313 12.75 -6.496 1 92.5 91 THR A CA 1
ATOM 689 C C . THR A 1 91 ? 1.357 11.375 -5.844 1 92.5 91 THR A C 1
ATOM 691 O O . THR A 1 91 ? 1.902 11.211 -4.75 1 92.5 91 THR A O 1
ATOM 694 N N . TYR A 1 92 ? 0.659 10.453 -6.516 1 88.56 92 TYR A N 1
ATOM 695 C CA . TYR A 1 92 ? 0.655 9.102 -5.957 1 88.56 92 TYR A CA 1
ATOM 696 C C . TYR A 1 92 ? 2.072 8.555 -5.844 1 88.56 92 TYR A C 1
ATOM 698 O O . TYR A 1 92 ? 2.885 8.727 -6.758 1 88.56 92 TYR A O 1
ATOM 706 N N . PHE A 1 93 ? 2.361 7.875 -4.746 1 88.06 93 PHE A N 1
ATOM 707 C CA . PHE A 1 93 ? 3.639 7.195 -4.562 1 88.06 93 PHE A CA 1
ATOM 708 C C . PHE A 1 93 ? 3.471 5.957 -3.691 1 88.06 93 PHE A C 1
ATOM 710 O O . PHE A 1 93 ? 2.631 5.934 -2.791 1 88.06 93 PHE A O 1
ATOM 717 N N . SER A 1 94 ? 4.129 4.879 -3.959 1 79.06 94 SER A N 1
ATOM 718 C CA . SER A 1 94 ? 4.027 3.609 -3.248 1 79.06 94 SER A CA 1
ATOM 719 C C . SER A 1 94 ? 4.965 3.572 -2.043 1 79.06 94 SER A C 1
ATOM 721 O O . SER A 1 94 ? 5.988 4.262 -2.025 1 79.06 94 SER A O 1
ATOM 723 N N . MET B 1 1 ? -7.781 1.911 -15.227 1 27.89 1 MET B N 1
ATOM 724 C CA . MET B 1 1 ? -7.664 3.193 -14.539 1 27.89 1 MET B CA 1
ATOM 725 C C . MET B 1 1 ? -6.719 3.084 -13.344 1 27.89 1 MET B C 1
ATOM 727 O O . MET B 1 1 ? -6.793 2.123 -12.578 1 27.89 1 MET B O 1
ATOM 731 N N . ILE B 1 2 ? -5.602 3.279 -13.414 1 38.28 2 ILE B N 1
ATOM 732 C CA . ILE B 1 2 ? -4.633 3.203 -12.328 1 38.28 2 ILE B CA 1
ATOM 733 C C . ILE B 1 2 ? -5.223 3.838 -11.07 1 38.28 2 ILE B C 1
ATOM 735 O O . ILE B 1 2 ? -5.727 4.961 -11.109 1 38.28 2 ILE B O 1
ATOM 739 N N . PRO B 1 3 ? -5.898 3.121 -10.211 1 46.09 3 PRO B N 1
ATOM 740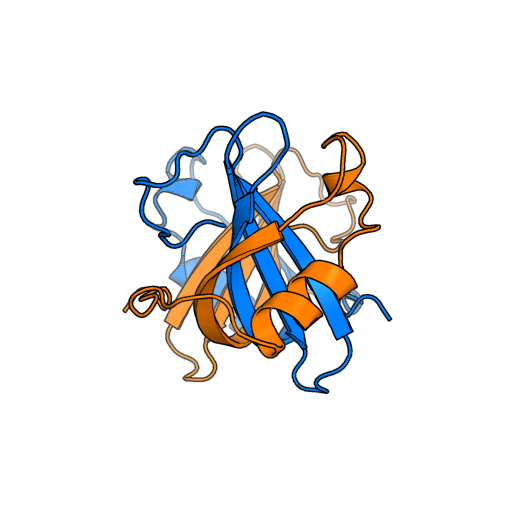 C CA . PRO B 1 3 ? -6.574 3.709 -9.047 1 46.09 3 PRO B CA 1
ATOM 741 C C . PRO B 1 3 ? -6.07 5.113 -8.719 1 46.09 3 PRO B C 1
ATOM 743 O O . PRO B 1 3 ? -6.727 5.852 -7.984 1 46.09 3 PRO B O 1
ATOM 746 N N . GLY B 1 4 ? -4.848 5.48 -8.844 1 51 4 GLY B N 1
ATOM 747 C CA . GLY B 1 4 ? -4.301 6.539 -8.008 1 51 4 GLY B CA 1
ATOM 748 C C . GLY B 1 4 ? -4.836 7.914 -8.359 1 51 4 GLY B C 1
ATOM 749 O O . GLY B 1 4 ? -4.16 8.922 -8.148 1 51 4 GLY B O 1
ATOM 750 N N . GLY B 1 5 ? -5.812 7.992 -9.062 1 64.12 5 GLY B N 1
ATOM 751 C CA . GLY B 1 5 ? -5.996 9.414 -9.32 1 64.12 5 GLY B CA 1
ATOM 752 C C . GLY B 1 5 ? -6.27 10.211 -8.055 1 64.12 5 GLY B C 1
ATOM 753 O O . GLY B 1 5 ? -7.207 9.914 -7.316 1 64.12 5 GLY B O 1
ATOM 754 N N . LEU B 1 6 ? -5.211 10.781 -7.43 1 80.94 6 LEU B N 1
ATOM 755 C CA . LEU B 1 6 ? -5.387 11.656 -6.273 1 80.94 6 LEU B CA 1
ATOM 756 C C . LEU B 1 6 ? -6.102 12.945 -6.672 1 80.94 6 LEU B C 1
ATOM 758 O O . LEU B 1 6 ? -5.863 13.484 -7.754 1 80.94 6 LEU B O 1
ATOM 762 N N . LYS B 1 7 ? -7.156 13.234 -5.941 1 84.31 7 LYS B N 1
ATOM 763 C CA . LYS B 1 7 ? -7.758 14.562 -6.062 1 84.31 7 LYS B CA 1
ATOM 764 C C . LYS B 1 7 ? -6.742 15.656 -5.742 1 84.31 7 LYS B C 1
ATOM 766 O O . LYS B 1 7 ? -5.703 15.383 -5.137 1 84.31 7 LYS B O 1
ATOM 771 N N . PRO B 1 8 ? -7.078 16.906 -6.25 1 91 8 PRO B N 1
ATOM 772 C CA . PRO B 1 8 ? -6.207 18.016 -5.875 1 91 8 PRO B CA 1
ATOM 773 C C . PRO B 1 8 ? -6.098 18.203 -4.363 1 91 8 PRO B C 1
ATOM 775 O O . PRO B 1 8 ? -7.07 17.984 -3.639 1 91 8 PRO B O 1
ATOM 778 N N . SER B 1 9 ? -4.93 18.719 -4.012 1 96.75 9 SER B N 1
ATOM 779 C CA . SER B 1 9 ? -4.707 18.922 -2.582 1 96.75 9 SER B CA 1
ATOM 780 C C . SER B 1 9 ? -5.484 20.125 -2.066 1 96.75 9 SER B C 1
ATOM 782 O O . SER B 1 9 ? -5.781 21.047 -2.826 1 96.75 9 SER B O 1
ATOM 784 N N . GLN B 1 10 ? -5.789 20.062 -0.832 1 97.75 10 GLN B N 1
ATOM 785 C CA . GLN B 1 10 ? -6.426 21.156 -0.095 1 97.75 10 GLN B CA 1
ATOM 786 C C . GLN B 1 10 ? -5.688 21.438 1.209 1 97.75 10 GLN B C 1
ATOM 788 O O . GLN B 1 10 ? -4.887 20.625 1.668 1 97.75 10 GLN B O 1
ATOM 793 N N . PRO B 1 11 ? -5.945 22.578 1.764 1 98.44 11 PRO B N 1
ATOM 794 C CA . PRO B 1 11 ? -5.316 22.859 3.057 1 98.44 11 PRO B CA 1
ATOM 795 C C . PRO B 1 11 ? -5.664 21.812 4.121 1 98.44 11 PRO B C 1
ATOM 797 O O . PRO B 1 11 ? -6.797 21.328 4.164 1 98.44 11 PRO B O 1
ATOM 800 N N . ALA B 1 12 ? -4.707 21.562 4.961 1 98.44 12 ALA B N 1
ATOM 801 C CA . ALA B 1 12 ? -4.922 20.578 6.023 1 98.44 12 ALA B CA 1
ATOM 802 C C . ALA B 1 12 ? -6.074 21 6.934 1 98.44 12 ALA B C 1
ATOM 804 O O . ALA B 1 12 ? -6.199 22.172 7.281 1 98.44 12 ALA B O 1
ATOM 805 N N . ASP B 1 13 ? -6.879 19.984 7.242 1 98.38 13 ASP B N 1
ATOM 806 C CA . ASP B 1 13 ? -7.949 20.172 8.211 1 98.38 13 ASP B CA 1
ATOM 807 C C . ASP B 1 13 ? -7.75 19.266 9.43 1 98.38 13 ASP B C 1
ATOM 809 O O . ASP B 1 13 ? -6.684 18.672 9.602 1 98.38 13 ASP B O 1
ATOM 813 N N . ALA B 1 14 ? -8.742 19.172 10.281 1 98.06 14 ALA B N 1
ATOM 814 C CA . ALA B 1 14 ? -8.625 18.406 11.516 1 98.06 14 ALA B CA 1
ATOM 815 C C . ALA B 1 14 ? -8.359 16.938 11.227 1 98.06 14 ALA B C 1
ATOM 817 O O . ALA B 1 14 ? -7.648 16.266 11.984 1 98.06 14 ALA B O 1
ATOM 818 N N . ALA B 1 15 ? -8.898 16.453 10.156 1 97.12 15 ALA B N 1
ATOM 819 C CA . ALA B 1 15 ? -8.719 15.055 9.805 1 97.12 15 ALA B CA 1
ATOM 820 C C . ALA B 1 15 ? -7.27 14.766 9.43 1 97.12 15 ALA B C 1
ATOM 822 O O . ALA B 1 15 ? -6.688 13.773 9.891 1 97.12 15 ALA B O 1
ATOM 823 N N . ALA B 1 16 ? -6.707 15.625 8.625 1 98 16 ALA B N 1
ATOM 824 C CA . ALA B 1 16 ? -5.309 15.477 8.242 1 98 16 ALA B CA 1
ATOM 825 C C . ALA B 1 16 ? -4.387 15.586 9.453 1 98 16 ALA B C 1
ATOM 827 O O . ALA B 1 16 ? -3.418 14.836 9.578 1 98 16 ALA B O 1
ATOM 828 N N . VAL B 1 17 ? -4.727 16.484 10.281 1 98.25 17 VAL B N 1
ATOM 829 C CA . VAL B 1 17 ? -3.92 16.688 11.484 1 98.25 17 VAL B CA 1
ATOM 830 C C . VAL B 1 17 ? -4.012 15.461 12.375 1 98.25 17 VAL B C 1
ATOM 832 O O . VAL B 1 17 ? -3.004 15 12.922 1 98.25 17 VAL B O 1
ATOM 835 N N . THR B 1 18 ? -5.188 14.922 12.539 1 98.06 18 THR B N 1
ATOM 836 C CA . THR B 1 18 ? -5.379 13.711 13.336 1 98.06 18 THR B CA 1
ATOM 837 C C . THR B 1 18 ? -4.582 12.547 12.75 1 98.06 18 THR B C 1
ATOM 839 O O . THR B 1 18 ? -3.93 11.805 13.484 1 98.06 18 THR B O 1
ATOM 842 N N . ALA B 1 19 ? -4.617 12.414 11.422 1 98.19 19 ALA B N 1
ATOM 843 C CA . ALA B 1 19 ? -3.875 11.336 10.766 1 98.19 19 ALA B CA 1
ATOM 844 C C . ALA B 1 19 ? -2.375 11.484 10.992 1 98.19 19 ALA B C 1
ATOM 846 O O . ALA B 1 19 ? -1.696 10.508 11.336 1 98.19 19 ALA B O 1
ATOM 847 N N . LEU B 1 20 ? -1.887 12.656 10.812 1 98.19 20 LEU B N 1
ATOM 848 C CA . LEU B 1 20 ? -0.467 12.914 11.031 1 98.19 20 LEU B CA 1
ATOM 849 C C . LEU B 1 20 ? -0.069 12.602 12.469 1 98.19 20 LEU B C 1
ATOM 851 O O . LEU B 1 20 ? 0.935 11.93 12.711 1 98.19 20 LEU B O 1
ATOM 855 N N . ASN B 1 21 ? -0.9 13.016 13.422 1 97.31 21 ASN B N 1
ATOM 856 C CA . ASN B 1 21 ? -0.593 12.812 14.836 1 97.31 21 ASN B CA 1
ATOM 857 C C . ASN B 1 21 ? -0.632 11.328 15.203 1 97.31 21 ASN B C 1
ATOM 859 O O . ASN B 1 21 ? 0.129 10.875 16.062 1 97.31 21 ASN B O 1
ATOM 863 N N . ALA B 1 22 ? -1.454 10.609 14.539 1 97.12 22 ALA B N 1
ATOM 864 C CA . ALA B 1 22 ? -1.617 9.188 14.828 1 97.12 22 ALA B CA 1
ATOM 865 C C . ALA B 1 22 ? -0.337 8.414 14.523 1 97.12 22 ALA B C 1
ATOM 867 O O . ALA B 1 22 ? -0.087 7.363 15.109 1 97.12 22 ALA B O 1
ATOM 868 N N . VAL B 1 23 ? 0.514 8.961 13.656 1 96.88 23 VAL B N 1
ATOM 869 C CA . VAL B 1 23 ? 1.678 8.188 13.234 1 96.88 23 VAL B CA 1
ATOM 870 C C . VAL B 1 23 ? 2.955 8.875 13.711 1 96.88 23 VAL B C 1
ATOM 872 O O . VAL B 1 23 ? 4.059 8.484 13.328 1 96.88 23 VAL B O 1
ATOM 875 N N . ARG B 1 24 ? 2.848 9.906 14.5 1 94.94 24 ARG B N 1
ATOM 876 C CA . ARG B 1 24 ? 3.977 10.766 14.836 1 94.94 24 ARG B CA 1
ATOM 877 C C . ARG B 1 24 ? 5.09 9.969 15.516 1 94.94 24 ARG B C 1
ATOM 879 O O . ARG B 1 24 ? 6.262 10.328 15.422 1 94.94 24 ARG B O 1
ATOM 886 N N . HIS B 1 25 ? 4.707 8.82 16.125 1 94.88 25 HIS B N 1
ATOM 887 C CA . HIS B 1 25 ? 5.703 8.039 16.844 1 94.88 25 HIS B CA 1
ATOM 888 C C . HIS B 1 25 ? 6.152 6.832 16.031 1 94.88 25 HIS B C 1
ATOM 890 O O . HIS B 1 25 ? 6.848 5.953 16.547 1 94.88 25 HIS B O 1
ATOM 896 N N . ASP B 1 26 ? 5.734 6.758 14.812 1 94.75 26 ASP B N 1
ATOM 897 C CA . ASP B 1 26 ? 6.188 5.672 13.945 1 94.75 26 ASP B CA 1
ATOM 898 C C . ASP B 1 26 ? 7.707 5.656 13.836 1 94.75 26 ASP B C 1
ATOM 900 O O . ASP B 1 26 ? 8.328 6.699 13.609 1 94.75 26 ASP B O 1
ATOM 904 N N . PRO B 1 27 ? 8.258 4.484 13.984 1 94 27 PRO B N 1
ATOM 905 C CA . PRO B 1 27 ? 9.711 4.395 13.906 1 94 27 PRO B CA 1
ATOM 906 C C . PRO B 1 27 ? 10.266 4.949 12.594 1 94 27 PRO B C 1
ATOM 908 O O . PRO B 1 27 ? 11.406 5.414 12.547 1 94 27 PRO B O 1
ATOM 911 N N . LYS B 1 28 ? 9.555 5.023 11.547 1 92.12 28 LYS B N 1
ATOM 912 C CA . LYS B 1 28 ? 9.992 5.543 10.258 1 92.12 28 LYS B CA 1
ATOM 913 C C . LYS B 1 28 ? 10.242 7.047 10.328 1 92.12 28 LYS B C 1
ATOM 915 O O . LYS B 1 28 ? 10.961 7.602 9.484 1 92.12 28 LYS B O 1
ATOM 920 N N . LEU B 1 29 ? 9.672 7.645 11.305 1 94.94 29 LEU B N 1
ATOM 921 C CA . LEU B 1 29 ? 9.781 9.094 11.438 1 94.94 29 LEU B CA 1
ATOM 922 C C . LEU B 1 29 ? 10.836 9.469 12.477 1 94.94 29 LEU B C 1
ATOM 924 O O . LEU B 1 29 ? 11.125 10.648 12.68 1 94.94 29 LEU B O 1
ATOM 928 N N . ALA B 1 30 ? 11.453 8.492 13.086 1 92.75 30 ALA B N 1
ATOM 929 C CA . ALA B 1 30 ? 12.328 8.703 14.234 1 92.75 30 ALA B CA 1
ATOM 930 C C . ALA B 1 30 ? 13.508 9.602 13.867 1 92.75 30 ALA B C 1
ATOM 932 O O . ALA B 1 30 ? 14.016 10.336 14.719 1 92.75 30 ALA B O 1
ATOM 933 N N . HIS B 1 31 ? 13.844 9.586 12.641 1 93.88 31 HIS B N 1
ATOM 934 C CA . HIS B 1 31 ? 15.031 10.32 12.242 1 93.88 31 HIS B CA 1
ATOM 935 C C . HIS B 1 31 ? 14.68 11.734 11.789 1 93.88 31 HIS B C 1
ATOM 937 O O . HIS B 1 31 ? 15.57 12.555 11.555 1 93.88 31 HIS B O 1
ATOM 943 N N . ILE B 1 32 ? 13.477 12.086 11.617 1 92.19 32 ILE B N 1
ATOM 944 C CA . ILE B 1 32 ? 13.031 13.422 11.258 1 92.19 32 ILE B CA 1
ATOM 945 C C . ILE B 1 32 ? 12.875 14.273 12.523 1 92.19 32 ILE B C 1
ATOM 947 O O . ILE B 1 32 ? 12.031 13.984 13.367 1 92.19 32 ILE B O 1
ATOM 951 N N . PRO B 1 33 ? 13.711 15.234 12.562 1 86.81 33 PRO B N 1
ATOM 952 C CA . PRO B 1 33 ? 13.711 16.031 13.797 1 86.81 33 PRO B CA 1
ATOM 953 C C . PRO B 1 33 ? 12.492 16.938 13.914 1 86.81 33 PRO B C 1
ATOM 955 O O . PRO B 1 33 ? 11.945 17.375 12.898 1 86.81 33 PRO B O 1
ATOM 958 N N . GLY B 1 34 ? 12.211 17.25 15.211 1 85.12 34 GLY B N 1
ATOM 959 C CA . GLY B 1 34 ? 11.211 18.266 15.5 1 85.12 34 GLY B CA 1
ATOM 960 C C . GLY B 1 34 ? 9.789 17.797 15.258 1 85.12 34 GLY B C 1
ATOM 961 O O . GLY B 1 34 ? 9.555 16.609 15.055 1 85.12 34 GLY B O 1
ATOM 962 N N . ASN B 1 35 ? 8.898 18.797 15.312 1 91 35 ASN B N 1
ATOM 963 C CA . ASN B 1 35 ? 7.48 18.516 15.125 1 91 35 ASN B CA 1
ATOM 964 C C . ASN B 1 35 ? 7.07 18.688 13.664 1 91 35 ASN B C 1
ATOM 966 O O . ASN B 1 35 ? 7.547 19.594 12.977 1 91 35 ASN B O 1
ATOM 970 N N . LEU B 1 36 ? 6.258 17.828 13.234 1 97.19 36 LEU B N 1
ATOM 971 C CA . LEU B 1 36 ? 5.688 17.906 11.898 1 97.19 36 LEU B CA 1
ATOM 972 C C . LEU B 1 36 ? 4.391 18.703 11.898 1 97.19 36 LEU B C 1
ATOM 974 O O . LEU B 1 36 ? 3.58 18.578 12.82 1 97.19 36 LEU B O 1
ATOM 978 N N . GLU B 1 37 ? 4.273 19.516 10.898 1 98.19 37 GLU B N 1
ATOM 979 C CA . GLU B 1 37 ? 3.043 20.281 10.711 1 98.19 37 GLU B CA 1
ATOM 980 C C . GLU B 1 37 ? 2.385 19.953 9.375 1 98.19 37 GLU B C 1
ATOM 982 O O . GLU B 1 37 ? 3 20.094 8.32 1 98.19 37 GLU B O 1
ATOM 987 N N . ALA B 1 38 ? 1.163 19.562 9.406 1 98.56 38 ALA B N 1
ATOM 988 C CA . ALA B 1 38 ? 0.418 19.297 8.18 1 98.56 38 ALA B CA 1
ATOM 989 C C . ALA B 1 38 ? 0.099 20.578 7.434 1 98.56 38 ALA B C 1
ATOM 991 O O . ALA B 1 38 ? -0.476 21.516 8 1 98.56 38 ALA B O 1
ATOM 992 N N . ILE B 1 39 ? 0.413 20.625 6.156 1 98.75 39 ILE B N 1
ATOM 993 C CA . ILE B 1 39 ? 0.216 21.844 5.379 1 98.75 39 ILE B CA 1
ATOM 994 C C . ILE B 1 39 ? -0.927 21.641 4.387 1 98.75 39 ILE B C 1
ATOM 996 O O . ILE B 1 39 ? -1.912 22.391 4.406 1 98.75 39 ILE B O 1
ATOM 1000 N N . THR B 1 40 ? -0.816 20.703 3.48 1 98.75 40 THR B N 1
ATOM 1001 C CA . THR B 1 40 ? -1.849 20.312 2.527 1 98.75 40 THR B CA 1
ATOM 1002 C C . THR B 1 40 ? -1.999 18.797 2.488 1 98.75 40 THR B C 1
ATOM 1004 O O . THR B 1 40 ? -1.152 18.078 3.012 1 98.75 40 THR B O 1
ATOM 1007 N N . TYR B 1 41 ? -3.129 18.391 1.946 1 98.5 41 TYR B N 1
ATOM 1008 C CA . TYR B 1 41 ? -3.328 16.953 1.84 1 98.5 41 TYR B CA 1
ATOM 1009 C C . TYR B 1 41 ? -4.383 16.625 0.793 1 98.5 41 TYR B C 1
ATOM 1011 O O . TYR B 1 41 ? -5.121 17.5 0.348 1 98.5 41 TYR B O 1
ATOM 1019 N N . THR B 1 42 ? -4.41 15.398 0.426 1 97.5 42 THR B N 1
ATOM 1020 C CA . THR B 1 42 ? -5.492 14.773 -0.331 1 97.5 42 THR B CA 1
ATOM 1021 C C . THR B 1 42 ? -5.719 13.336 0.127 1 97.5 42 THR B C 1
ATOM 1023 O O . THR B 1 42 ? -4.902 12.781 0.869 1 97.5 42 THR B O 1
ATOM 1026 N N . THR B 1 43 ? -6.875 12.844 -0.157 1 95.56 43 THR B N 1
ATOM 1027 C CA . THR B 1 43 ? -7.184 11.484 0.278 1 95.56 43 THR B CA 1
ATOM 1028 C C . THR B 1 43 ? -7.559 10.609 -0.912 1 95.56 43 THR B C 1
ATOM 1030 O O . THR B 1 43 ? -7.934 11.117 -1.972 1 95.56 43 THR B O 1
ATOM 1033 N N . GLN B 1 44 ? -7.359 9.359 -0.735 1 91.5 44 GLN B N 1
ATOM 1034 C CA . GLN B 1 44 ? -7.801 8.344 -1.688 1 91.5 44 GLN B CA 1
ATOM 1035 C C . GLN B 1 44 ? -8.43 7.152 -0.971 1 91.5 44 GLN B C 1
ATOM 1037 O O . GLN B 1 44 ? -7.812 6.555 -0.089 1 91.5 44 GLN B O 1
ATOM 1042 N N . VAL B 1 45 ? -9.695 6.906 -1.4 1 89.88 45 VAL B N 1
ATOM 1043 C CA . VAL B 1 45 ? -10.344 5.703 -0.882 1 89.88 45 VAL B CA 1
ATOM 1044 C C . VAL B 1 45 ? -9.688 4.461 -1.486 1 89.88 45 VAL B C 1
ATOM 1046 O O . VAL B 1 45 ? -9.523 4.371 -2.705 1 89.88 45 VAL B O 1
ATOM 1049 N N . VAL B 1 46 ? -9.18 3.656 -0.542 1 87.75 46 VAL B N 1
ATOM 1050 C CA . VAL B 1 46 ? -8.602 2.393 -0.979 1 87.75 46 VAL B CA 1
ATOM 1051 C C . VAL B 1 46 ? -9.438 1.229 -0.458 1 87.75 46 VAL B C 1
ATOM 1053 O O . VAL B 1 46 ? -9.742 1.159 0.734 1 87.75 46 VAL B O 1
ATOM 1056 N N . ALA B 1 47 ? -9.93 0.374 -1.329 1 91.25 47 ALA B N 1
ATOM 1057 C CA . ALA B 1 47 ? -10.703 -0.818 -0.981 1 91.25 47 ALA B CA 1
ATOM 1058 C C . ALA B 1 47 ? -10.406 -1.964 -1.944 1 91.25 47 ALA B C 1
ATOM 1060 O O . ALA B 1 47 ? -10.352 -1.764 -3.16 1 91.25 47 ALA B O 1
ATOM 1061 N N . GLY B 1 48 ? -10.164 -3.158 -1.353 1 93.56 48 GLY B N 1
ATOM 1062 C CA . GLY B 1 48 ? -9.875 -4.324 -2.17 1 93.56 48 GLY B CA 1
ATOM 1063 C C . GLY B 1 48 ? -9.148 -5.422 -1.406 1 93.56 48 GLY B C 1
ATOM 1064 O O . GLY B 1 48 ? -9.438 -5.66 -0.232 1 93.56 48 GLY B O 1
ATOM 1065 N N . THR B 1 49 ? -8.359 -6.164 -2.139 1 93.81 49 THR B N 1
ATOM 1066 C CA . THR B 1 49 ? -7.629 -7.293 -1.569 1 93.81 49 THR B CA 1
ATOM 1067 C C . THR B 1 49 ? -6.184 -7.297 -2.053 1 93.81 49 THR B C 1
ATOM 1069 O O . THR B 1 49 ? -5.922 -7.148 -3.248 1 93.81 49 THR B O 1
ATOM 1072 N N . ASN B 1 50 ? -5.297 -7.406 -1.09 1 94.81 50 ASN B N 1
ATOM 1073 C CA . ASN B 1 50 ? -3.904 -7.672 -1.438 1 94.81 50 ASN B CA 1
ATOM 1074 C C . ASN B 1 50 ? -3.639 -9.172 -1.574 1 94.81 50 ASN B C 1
ATOM 1076 O O . ASN B 1 50 ? -4.02 -9.953 -0.705 1 94.81 50 ASN B O 1
ATOM 1080 N N . PHE B 1 51 ? -3.014 -9.555 -2.646 1 96.69 51 PHE B N 1
ATOM 1081 C CA . PHE B 1 51 ? -2.432 -10.883 -2.822 1 96.69 51 PHE B CA 1
ATOM 1082 C C . PHE B 1 51 ? -0.931 -10.859 -2.561 1 96.69 51 PHE B C 1
ATOM 1084 O O . PHE B 1 51 ? -0.192 -10.133 -3.229 1 96.69 51 PHE B O 1
ATOM 1091 N N . PHE B 1 52 ? -0.534 -11.609 -1.605 1 97.81 52 PHE B N 1
ATOM 1092 C CA . PHE B 1 52 ? 0.885 -11.891 -1.429 1 97.81 52 PHE B CA 1
ATOM 1093 C C . PHE B 1 52 ? 1.249 -13.242 -2.035 1 97.81 52 PHE B C 1
ATOM 1095 O O . PHE B 1 52 ? 0.854 -14.289 -1.517 1 97.81 52 PHE B O 1
ATOM 1102 N N . ILE B 1 53 ? 2.027 -13.148 -3.064 1 98.5 53 ILE B N 1
ATOM 1103 C CA . ILE B 1 53 ? 2.273 -14.352 -3.852 1 98.5 53 ILE B CA 1
ATOM 1104 C C . ILE B 1 53 ? 3.768 -14.672 -3.85 1 98.5 53 ILE B C 1
ATOM 1106 O O . ILE B 1 53 ? 4.598 -13.797 -4.098 1 98.5 53 ILE B O 1
ATOM 1110 N N . LYS B 1 54 ? 4.059 -15.867 -3.482 1 98.69 54 LYS B N 1
ATOM 1111 C CA . LYS B 1 54 ? 5.379 -16.406 -3.811 1 98.69 54 LYS B CA 1
ATOM 1112 C C . LYS B 1 54 ? 5.414 -16.953 -5.234 1 98.69 54 LYS B C 1
ATOM 1114 O O . LYS B 1 54 ? 4.68 -17.875 -5.566 1 98.69 54 LYS B O 1
ATOM 1119 N N . ALA B 1 55 ? 6.219 -16.359 -6.031 1 98.69 55 ALA B N 1
ATOM 1120 C CA . ALA B 1 55 ? 6.34 -16.781 -7.422 1 98.69 55 ALA B CA 1
ATOM 1121 C C . ALA B 1 55 ? 7.734 -17.344 -7.707 1 98.69 55 ALA B C 1
ATOM 1123 O O . ALA B 1 55 ? 8.727 -16.828 -7.18 1 98.69 55 ALA B O 1
ATOM 1124 N N . ARG B 1 56 ? 7.789 -18.25 -8.531 1 98.06 56 ARG B N 1
ATOM 1125 C CA . ARG B 1 56 ? 9.047 -18.844 -8.977 1 98.06 56 ARG B CA 1
ATOM 1126 C C . ARG B 1 56 ? 9.562 -18.141 -10.234 1 98.06 56 ARG B C 1
ATOM 1128 O O . ARG B 1 56 ? 8.789 -17.844 -11.148 1 98.06 56 ARG B O 1
ATOM 1135 N N . THR B 1 57 ? 10.836 -17.812 -10.266 1 96.56 57 THR B N 1
ATOM 1136 C CA . THR B 1 57 ? 11.562 -17.312 -11.43 1 96.56 57 THR B CA 1
ATOM 1137 C C . THR B 1 57 ? 12.609 -18.328 -11.883 1 96.56 57 THR B C 1
ATOM 1139 O O . THR B 1 57 ? 12.875 -19.312 -11.188 1 96.56 57 THR B O 1
ATOM 1142 N N . PRO B 1 58 ? 13.148 -18.141 -13.078 1 93.94 58 PRO B N 1
ATOM 1143 C CA . PRO B 1 58 ? 14.25 -19.016 -13.492 1 93.94 58 PRO B CA 1
ATOM 1144 C C . PRO B 1 58 ? 15.414 -19 -12.5 1 93.94 58 PRO B C 1
ATOM 1146 O O . PRO B 1 58 ? 16.141 -19.984 -12.391 1 93.94 58 PRO B O 1
ATOM 1149 N N . ASN B 1 59 ? 15.562 -17.953 -11.68 1 92.69 59 ASN B N 1
ATOM 1150 C CA . ASN B 1 59 ? 16.719 -17.797 -10.812 1 92.69 59 ASN B CA 1
ATOM 1151 C C . ASN B 1 59 ? 16.344 -17.938 -9.336 1 92.69 59 ASN B C 1
ATOM 1153 O O . ASN B 1 59 ? 17.172 -17.688 -8.453 1 92.69 59 ASN B O 1
ATOM 1157 N N . GLY B 1 60 ? 15.203 -18.328 -9.078 1 96.38 60 GLY B N 1
ATOM 1158 C CA . GLY B 1 60 ? 14.797 -18.453 -7.684 1 96.38 60 GLY B CA 1
ATOM 1159 C C . GLY B 1 60 ? 13.352 -18.062 -7.449 1 96.38 60 GLY B C 1
ATOM 1160 O O . GLY B 1 60 ? 12.453 -18.5 -8.18 1 96.38 60 GLY B O 1
ATOM 1161 N N . TYR B 1 61 ? 13.125 -17.359 -6.262 1 98 61 TYR B N 1
ATOM 1162 C CA . TYR B 1 61 ? 11.766 -17 -5.875 1 98 61 TYR B CA 1
ATOM 1163 C C . TYR B 1 61 ? 11.672 -15.516 -5.543 1 98 61 TYR B C 1
ATOM 1165 O O . TYR B 1 61 ? 12.648 -14.906 -5.094 1 98 61 TYR B O 1
ATOM 1173 N N . ILE B 1 62 ? 10.5 -14.961 -5.758 1 98.19 62 ILE B N 1
ATOM 1174 C CA . ILE B 1 62 ? 10.188 -13.586 -5.371 1 98.19 62 ILE B CA 1
ATOM 1175 C C . ILE B 1 62 ? 8.828 -13.547 -4.676 1 98.19 62 ILE B C 1
ATOM 1177 O O . ILE B 1 62 ? 8.016 -14.453 -4.844 1 98.19 62 ILE B O 1
ATOM 1181 N N . HIS B 1 63 ? 8.609 -12.57 -3.818 1 98.5 63 HIS B N 1
ATOM 1182 C CA . HIS B 1 63 ? 7.293 -12.273 -3.275 1 98.5 63 HIS B CA 1
ATOM 1183 C C . HIS B 1 63 ? 6.707 -11.016 -3.914 1 98.5 63 HIS B C 1
ATOM 1185 O O . HIS B 1 63 ? 7.383 -9.992 -4.02 1 98.5 63 HIS B O 1
ATOM 1191 N N . LEU B 1 64 ? 5.453 -11.172 -4.332 1 98.06 64 LEU B N 1
ATOM 1192 C CA . LEU B 1 64 ? 4.73 -10.07 -4.941 1 98.06 64 LEU B CA 1
ATOM 1193 C C . LEU B 1 64 ? 3.555 -9.641 -4.066 1 98.06 64 LEU B C 1
ATOM 1195 O O . LEU B 1 64 ? 2.855 -10.484 -3.502 1 98.06 64 LEU B O 1
ATOM 1199 N N . ARG B 1 65 ? 3.361 -8.367 -3.977 1 96.25 65 ARG B N 1
ATOM 1200 C CA . ARG B 1 65 ? 2.125 -7.824 -3.422 1 96.25 65 ARG B CA 1
ATOM 1201 C C . ARG B 1 65 ? 1.281 -7.164 -4.508 1 96.25 65 ARG B C 1
ATOM 1203 O O . ARG B 1 65 ? 1.662 -6.129 -5.055 1 96.25 65 ARG B O 1
ATOM 1210 N N . ILE B 1 66 ? 0.186 -7.785 -4.785 1 96.81 66 ILE B N 1
ATOM 1211 C CA . ILE B 1 66 ? -0.714 -7.355 -5.852 1 96.81 66 ILE B CA 1
ATOM 1212 C C . ILE B 1 66 ? -2.047 -6.914 -5.254 1 96.81 66 ILE B C 1
ATOM 1214 O O . ILE B 1 66 ? -2.666 -7.652 -4.484 1 96.81 66 ILE B O 1
ATOM 1218 N N . HIS B 1 67 ? -2.447 -5.703 -5.59 1 94.94 67 HIS B N 1
ATOM 1219 C CA . HIS B 1 67 ? -3.723 -5.18 -5.113 1 94.94 67 HIS B CA 1
ATOM 1220 C C . HIS B 1 67 ? -4.82 -5.375 -6.156 1 94.94 67 HIS B C 1
ATOM 1222 O O . HIS B 1 67 ? -4.648 -5 -7.32 1 94.94 67 HIS B O 1
ATOM 1228 N N . ARG B 1 68 ? -5.859 -5.996 -5.734 1 95.56 68 ARG B N 1
ATOM 1229 C CA . ARG B 1 68 ? -7.09 -6.043 -6.516 1 95.56 68 ARG B CA 1
ATOM 1230 C C . ARG B 1 68 ? -8.141 -5.102 -5.945 1 95.56 68 ARG B C 1
ATOM 1232 O O . ARG B 1 68 ? -8.57 -5.266 -4.801 1 95.56 68 ARG B O 1
ATOM 1239 N N . ALA B 1 69 ? -8.555 -4.125 -6.73 1 92.56 69 ALA B N 1
ATOM 1240 C CA . ALA B 1 69 ? -9.547 -3.16 -6.266 1 92.56 69 ALA B CA 1
ATOM 1241 C C . ALA B 1 69 ? -10.883 -3.836 -5.988 1 92.56 69 ALA B C 1
ATOM 1243 O O . ALA B 1 69 ? -11.109 -4.973 -6.406 1 92.56 69 ALA B O 1
ATOM 1244 N N . LEU B 1 70 ? -11.719 -3.193 -5.293 1 89.88 70 LEU B N 1
ATOM 1245 C CA . LEU B 1 70 ? -13.016 -3.709 -4.859 1 89.88 70 LEU B CA 1
ATOM 1246 C C . LEU B 1 70 ? -13.875 -4.094 -6.059 1 89.88 70 LEU B C 1
ATOM 1248 O O . LEU B 1 70 ? -14.672 -5.031 -5.98 1 89.88 70 LEU B O 1
ATOM 1252 N N . ASN B 1 71 ? -13.695 -3.395 -7.168 1 88.88 71 ASN B N 1
ATOM 1253 C CA . ASN B 1 71 ? -14.484 -3.701 -8.352 1 88.88 71 ASN B CA 1
ATOM 1254 C C . ASN B 1 71 ? -14.133 -5.074 -8.922 1 88.88 71 ASN B C 1
ATOM 1256 O O . ASN B 1 71 ? -14.836 -5.586 -9.797 1 88.88 71 ASN B O 1
ATOM 1260 N N . GLY B 1 72 ? -13.016 -5.664 -8.555 1 89 72 GLY B N 1
ATOM 1261 C CA . GLY B 1 72 ? -12.648 -7.035 -8.875 1 89 72 GLY B CA 1
ATOM 1262 C C . GLY B 1 72 ? -11.875 -7.16 -10.172 1 89 72 GLY B C 1
ATOM 1263 O O . GLY B 1 72 ? -11.422 -8.25 -10.531 1 89 72 GLY B O 1
ATOM 1264 N N . MET B 1 73 ? -11.57 -6.047 -10.812 1 89.94 73 MET B N 1
ATOM 1265 C CA . MET B 1 73 ? -11.016 -6.152 -12.156 1 89.94 73 MET B CA 1
ATOM 1266 C C . MET B 1 73 ? -9.703 -5.387 -12.266 1 89.94 73 MET B C 1
ATOM 1268 O O . MET B 1 73 ? -8.922 -5.621 -13.188 1 89.94 73 MET B O 1
ATOM 1272 N N . ASP B 1 74 ? -9.531 -4.516 -11.43 1 93.19 74 ASP B N 1
ATOM 1273 C CA . ASP B 1 74 ? -8.328 -3.695 -11.5 1 93.19 74 ASP B CA 1
ATOM 1274 C C . ASP B 1 74 ? -7.238 -4.246 -10.578 1 93.19 74 ASP B C 1
ATOM 1276 O O . ASP B 1 74 ? -7.434 -4.352 -9.367 1 93.19 74 ASP B O 1
ATOM 1280 N N . TYR B 1 75 ? -6.176 -4.645 -11.195 1 95.06 75 TYR B N 1
ATOM 1281 C CA . TYR B 1 75 ? -5.02 -5.152 -10.469 1 95.06 75 TYR B CA 1
ATOM 1282 C C . TYR B 1 75 ? -3.818 -4.23 -10.641 1 95.06 75 TYR B C 1
ATOM 1284 O O . TYR B 1 75 ? -3.637 -3.627 -11.695 1 95.06 75 TYR B O 1
ATOM 1292 N N . SER B 1 76 ? -3.08 -4.113 -9.578 1 93.25 76 SER B N 1
ATOM 1293 C CA . SER B 1 76 ? -1.831 -3.361 -9.656 1 93.25 76 SER B CA 1
ATOM 1294 C C . SER B 1 76 ? -0.737 -4.012 -8.82 1 93.25 76 SER B C 1
ATOM 1296 O O . SER B 1 76 ? -1.007 -4.539 -7.738 1 93.25 76 SER B O 1
ATOM 1298 N N . LEU B 1 77 ? 0.466 -3.951 -9.297 1 95.88 77 LEU B N 1
ATOM 1299 C CA . LEU B 1 77 ? 1.625 -4.445 -8.562 1 95.88 77 LEU B CA 1
ATOM 1300 C C . LEU B 1 77 ? 2.154 -3.379 -7.605 1 95.88 77 LEU B C 1
ATOM 1302 O O . LEU B 1 77 ? 2.645 -2.334 -8.047 1 95.88 77 LEU B O 1
ATOM 1306 N N . HIS B 1 78 ? 2.033 -3.66 -6.324 1 91.31 78 HIS B N 1
ATOM 1307 C CA . HIS B 1 78 ? 2.41 -2.678 -5.312 1 91.31 78 HIS B CA 1
ATOM 1308 C C . HIS B 1 78 ? 3.898 -2.768 -4.984 1 91.31 78 HIS B C 1
ATOM 1310 O O . HIS B 1 78 ? 4.613 -1.765 -5.051 1 91.31 78 HIS B O 1
ATOM 1316 N N . SER B 1 79 ? 4.387 -3.934 -4.645 1 93.62 79 SER B N 1
ATOM 1317 C CA . SER B 1 79 ? 5.781 -4.086 -4.246 1 93.62 79 SER B CA 1
ATOM 1318 C C . SER B 1 79 ? 6.297 -5.484 -4.562 1 93.62 79 SER B C 1
ATOM 1320 O O . SER B 1 79 ? 5.516 -6.391 -4.848 1 93.62 79 SER B O 1
ATOM 1322 N N . ILE B 1 80 ? 7.648 -5.594 -4.559 1 96.5 80 ILE B N 1
ATOM 1323 C CA . ILE B 1 80 ? 8.328 -6.844 -4.887 1 96.5 80 ILE B CA 1
ATOM 1324 C C . ILE B 1 80 ? 9.445 -7.102 -3.875 1 96.5 80 ILE B C 1
ATOM 1326 O O . ILE B 1 80 ? 10.195 -6.188 -3.523 1 96.5 80 ILE B O 1
ATOM 1330 N N . GLN B 1 81 ? 9.555 -8.273 -3.432 1 96.75 81 GLN B N 1
ATOM 1331 C CA . GLN B 1 81 ? 10.742 -8.773 -2.74 1 96.75 81 GLN B CA 1
ATOM 1332 C C . GLN B 1 81 ? 11.469 -9.82 -3.576 1 96.75 81 GLN B C 1
ATOM 1334 O O . GLN B 1 81 ? 10.93 -10.898 -3.826 1 96.75 81 GLN B O 1
ATOM 1339 N N . GLU B 1 82 ? 12.703 -9.539 -3.846 1 96.81 82 GLU B N 1
ATOM 1340 C CA . GLU B 1 82 ? 13.516 -10.469 -4.629 1 96.81 82 GLU B CA 1
ATOM 1341 C C . GLU B 1 82 ? 14.477 -11.25 -3.734 1 96.81 82 GLU B C 1
ATOM 1343 O O . GLU B 1 82 ? 14.586 -10.969 -2.539 1 96.81 82 GLU B O 1
ATOM 1348 N N . GLY B 1 83 ? 15.047 -12.195 -4.32 1 96.56 83 GLY B N 1
ATOM 1349 C CA . GLY B 1 83 ? 16.062 -12.961 -3.609 1 96.56 83 GLY B CA 1
ATOM 1350 C C . GLY B 1 83 ? 15.477 -13.875 -2.551 1 96.56 83 GLY B C 1
ATOM 1351 O O . GLY B 1 83 ? 16.125 -14.164 -1.546 1 96.56 83 GLY B O 1
ATOM 1352 N N . LYS B 1 84 ? 14.32 -14.328 -2.729 1 97.62 84 LYS B N 1
ATOM 1353 C CA . LYS B 1 84 ? 13.672 -15.242 -1.789 1 97.62 84 LYS B CA 1
ATOM 1354 C C . LYS B 1 84 ? 13.953 -16.688 -2.148 1 97.62 84 LYS B C 1
ATOM 1356 O O . LYS B 1 84 ? 14.492 -16.984 -3.221 1 97.62 84 LYS B O 1
ATOM 1361 N N . THR B 1 85 ? 13.625 -17.547 -1.193 1 97.81 85 THR B N 1
ATOM 1362 C CA . THR B 1 85 ? 13.68 -18.984 -1.408 1 97.81 85 THR B CA 1
ATOM 1363 C C . THR B 1 85 ? 12.305 -19.609 -1.185 1 97.81 85 THR B C 1
ATOM 1365 O O . THR B 1 85 ? 11.383 -18.953 -0.706 1 97.81 85 THR B O 1
ATOM 1368 N N . LEU B 1 86 ?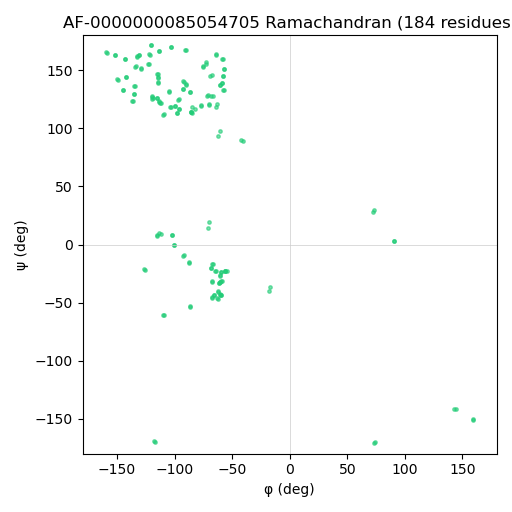 12.195 -20.906 -1.525 1 96.62 86 LEU B N 1
ATOM 1369 C CA . LEU B 1 86 ? 10.945 -21.625 -1.319 1 96.62 86 LEU B CA 1
ATOM 1370 C C . LEU B 1 86 ? 10.555 -21.641 0.155 1 96.62 86 LEU B C 1
ATOM 1372 O O . LEU B 1 86 ? 9.367 -21.547 0.489 1 96.62 86 LEU B O 1
ATOM 1376 N N . ASP B 1 87 ? 11.562 -21.656 1.106 1 97 87 ASP B N 1
ATOM 1377 C CA . ASP B 1 87 ? 11.312 -21.812 2.535 1 97 87 ASP B CA 1
ATOM 1378 C C . ASP B 1 87 ? 11.047 -20.469 3.205 1 97 87 ASP B C 1
ATOM 1380 O O . ASP B 1 87 ? 10.594 -20.422 4.348 1 97 87 ASP B O 1
ATOM 1384 N N . ASP B 1 88 ? 11.422 -19.422 2.453 1 97.38 88 ASP B N 1
ATOM 1385 C CA . ASP B 1 88 ? 11.133 -18.125 3.029 1 97.38 88 ASP B CA 1
ATOM 1386 C C . ASP B 1 88 ? 9.625 -17.906 3.182 1 97.38 88 ASP B C 1
ATOM 1388 O O . ASP B 1 88 ? 8.883 -17.969 2.199 1 97.38 88 ASP B O 1
ATOM 1392 N N . LYS B 1 89 ? 9.195 -17.734 4.375 1 95.19 89 LYS B N 1
ATOM 1393 C CA . LYS B 1 89 ? 7.777 -17.484 4.617 1 95.19 89 LYS B CA 1
ATOM 1394 C C . LYS B 1 89 ? 7.355 -16.125 4.062 1 95.19 89 LYS B C 1
ATOM 1396 O O . LYS B 1 89 ? 8.133 -15.164 4.098 1 95.19 89 LYS B O 1
ATOM 1401 N N . ILE B 1 90 ? 6.102 -16.047 3.566 1 96.06 90 ILE B N 1
ATOM 1402 C CA . ILE B 1 90 ? 5.531 -14.773 3.166 1 96.06 90 ILE B CA 1
ATOM 1403 C C . ILE B 1 90 ? 5.105 -13.992 4.406 1 96.06 90 ILE B C 1
ATOM 1405 O O . ILE B 1 90 ? 4.32 -14.477 5.219 1 96.06 90 ILE B O 1
ATOM 1409 N N . THR B 1 91 ? 5.66 -12.812 4.625 1 92.94 91 THR B N 1
ATOM 1410 C CA . THR B 1 91 ? 5.238 -11.883 5.664 1 92.94 91 THR B CA 1
ATOM 1411 C C . THR B 1 91 ? 4.848 -10.539 5.059 1 9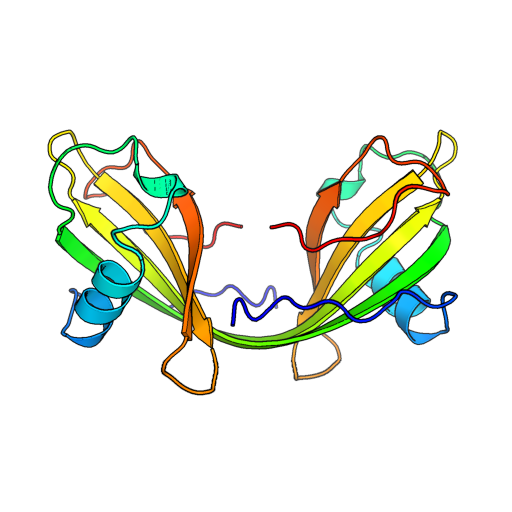2.94 91 THR B C 1
ATOM 1413 O O . THR B 1 91 ? 5.086 -10.289 3.877 1 92.94 91 THR B O 1
ATOM 1416 N N . TYR B 1 92 ? 4.133 -9.773 5.895 1 89.06 92 TYR B N 1
ATOM 1417 C CA . TYR B 1 92 ? 3.723 -8.461 5.398 1 89.06 92 TYR B CA 1
ATOM 1418 C C . TYR B 1 92 ? 4.93 -7.625 5 1 89.06 92 TYR B C 1
ATOM 1420 O O . TYR B 1 92 ? 5.941 -7.605 5.711 1 89.06 92 TYR B O 1
ATOM 1428 N N . PHE B 1 93 ? 4.828 -6.91 3.885 1 88.38 93 PHE B N 1
ATOM 1429 C CA . PHE B 1 93 ? 5.859 -5.973 3.449 1 88.38 93 PHE B CA 1
ATOM 1430 C C . PHE B 1 93 ? 5.246 -4.82 2.662 1 88.38 93 PHE B C 1
ATOM 1432 O O . PHE B 1 93 ? 4.25 -5 1.961 1 88.38 93 PHE B O 1
ATOM 1439 N N . SER B 1 94 ? 5.73 -3.625 2.807 1 79.12 94 SER B N 1
ATOM 1440 C CA . SER B 1 94 ? 5.203 -2.428 2.158 1 79.12 94 SER B CA 1
ATOM 1441 C C . SER B 1 94 ? 5.836 -2.221 0.785 1 79.12 94 SER B C 1
ATOM 1443 O O . SER B 1 94 ? 6.957 -2.664 0.539 1 79.12 94 SER B O 1
#

Solvent-accessible surface area (backbone atoms only — not comparable to full-atom values): 10942 Å² total; per-residue (Å²): 124,76,80,63,70,64,56,79,70,41,71,49,48,71,66,53,44,50,55,52,59,66,38,63,79,38,76,89,45,67,82,56,63,80,69,74,40,68,51,32,29,32,57,40,84,42,46,30,36,34,36,40,32,35,28,38,40,86,88,42,23,32,38,38,36,32,39,32,36,65,89,70,75,52,62,44,74,70,38,77,42,73,87,39,49,93,82,56,77,91,68,81,78,119,125,74,82,58,74,63,56,80,68,40,73,49,49,72,66,53,46,51,55,54,61,65,38,62,79,38,76,88,44,68,82,55,63,78,69,75,42,68,50,32,30,32,58,39,83,42,48,30,35,36,37,41,32,37,27,37,40,86,87,43,23,30,39,36,36,32,38,31,36,66,87,71,74,52,62,43,75,69,40,77,42,71,86,40,50,92,83,55,76,91,69,81,79,119

Nearest PDB structures (foldseek):
  8joh-assembly1_A  TM=7.216E-01  e=7.514E-05  Echinococcus multilocularis
  8joh-assembly5_C  TM=6.167E-01  e=8.961E-05  Echinococcus multilocularis
  7vww-assembly2_C  TM=5.453E-01  e=1.229E-01  Dioscoreophyllum cumminsii
  5ycu-assembly2_D  TM=4.374E-01  e=1.229E-01  Dioscoreophyllum cumminsii
  5xfu-assembly1_B  TM=4.422E-01  e=4.220E-01  Dioscoreophyllum cumminsii

pLDDT: mean 92.07, std 12.04, range [27.89, 98.75]

Secondary structure (DSSP, 8-state):
--TT-PPPPEE--HHHHHHHHHTTT-GGGTTS-S--EEEEEEEEEEEEEEEEEEEEETTEEEEEEEEEETTSS-EEEEEEEEEE-TTSPP----/--TT-PPPPEE--HHHHHHHHHTTT-GGGTTS-S--EEEEEEEEEEEEEEEEEEEEETTEEEEEEEEEETTSS-EEEEEEEEEE-TTSPP----

InterPro domains:
  IPR001713 Proteinase inhibitor I25A, stefin [PTHR11414] (2-93)
  IPR046350 Cystatin superfamily [SSF54403] (1-93)